Protein AF-A0A9W7EUG4-F1 (afdb_monomer_lite)

Structure (mmCIF, N/CA/C/O backbone):
data_AF-A0A9W7EUG4-F1
#
_entry.id   AF-A0A9W7EUG4-F1
#
loop_
_atom_site.group_PDB
_atom_site.id
_atom_site.type_symbol
_atom_site.label_atom_id
_atom_site.label_alt_id
_atom_site.label_comp_id
_atom_site.label_asym_id
_atom_site.label_entity_id
_atom_site.label_seq_id
_atom_site.pdbx_PDB_ins_code
_atom_site.Cartn_x
_atom_site.Cartn_y
_atom_site.Cartn_z
_atom_site.occupancy
_atom_site.B_iso_or_equiv
_atom_site.auth_seq_id
_atom_site.auth_comp_id
_atom_site.auth_asym_id
_atom_site.auth_atom_id
_atom_site.pdbx_PDB_model_num
ATOM 1 N N . MET A 1 1 ? -5.990 20.087 3.503 1.00 75.19 1 MET A N 1
ATOM 2 C CA . MET A 1 1 ? -5.465 19.128 4.498 1.00 75.19 1 MET A CA 1
ATOM 3 C C . MET A 1 1 ? -4.164 18.555 3.960 1.00 75.19 1 MET A C 1
ATOM 5 O O . MET A 1 1 ? -4.155 18.210 2.787 1.00 75.19 1 MET A O 1
ATOM 9 N N . THR A 1 2 ? -3.080 18.525 4.738 1.00 85.88 2 THR A N 1
ATOM 10 C CA . THR A 1 2 ? -1.777 18.000 4.274 1.00 85.88 2 THR A CA 1
ATOM 11 C C . THR A 1 2 ? -1.716 16.480 4.439 1.00 85.88 2 THR A C 1
ATOM 13 O O . THR A 1 2 ? -2.399 15.927 5.304 1.00 85.88 2 THR A O 1
ATOM 16 N N . ASP A 1 3 ? -0.885 15.782 3.668 1.00 82.06 3 ASP A N 1
ATOM 17 C CA . ASP A 1 3 ? -0.794 14.317 3.767 1.00 82.06 3 ASP A CA 1
ATOM 18 C C . ASP A 1 3 ? -0.267 13.836 5.124 1.00 82.06 3 ASP A C 1
ATOM 20 O O . ASP A 1 3 ? -0.751 12.837 5.648 1.00 82.06 3 ASP A O 1
ATOM 24 N N . SER A 1 4 ? 0.605 14.615 5.771 1.00 83.69 4 SER A N 1
ATOM 25 C CA . SER A 1 4 ? 1.039 14.369 7.154 1.00 83.69 4 SER A CA 1
ATOM 26 C C . SER A 1 4 ? -0.129 14.422 8.156 1.00 83.69 4 SER A C 1
ATOM 28 O O . SER A 1 4 ? -0.240 13.570 9.045 1.00 83.69 4 SER A O 1
ATOM 30 N N . THR A 1 5 ? -1.069 15.362 7.974 1.00 88.75 5 THR A N 1
ATOM 31 C CA . THR A 1 5 ? -2.290 15.400 8.798 1.00 88.75 5 THR A CA 1
ATOM 32 C C . THR A 1 5 ? -3.221 14.224 8.500 1.00 88.75 5 THR A C 1
ATOM 34 O O . THR A 1 5 ? -3.799 13.671 9.432 1.00 88.75 5 THR A O 1
ATOM 37 N N . LYS A 1 6 ? -3.318 13.772 7.240 1.00 89.50 6 LYS A N 1
ATOM 38 C CA . LYS A 1 6 ? -4.079 12.561 6.881 1.00 89.50 6 LYS A CA 1
ATOM 39 C C . LYS A 1 6 ? -3.468 11.302 7.506 1.00 89.50 6 LYS A C 1
ATOM 41 O O . LYS A 1 6 ? -4.200 10.517 8.096 1.00 89.50 6 LYS A O 1
ATOM 46 N N . ALA A 1 7 ? -2.146 11.137 7.439 1.00 89.00 7 ALA A N 1
ATOM 47 C CA . ALA A 1 7 ? -1.427 10.019 8.057 1.00 89.00 7 ALA A CA 1
ATOM 48 C C . ALA A 1 7 ? -1.668 9.961 9.573 1.00 89.00 7 ALA A C 1
ATOM 50 O O . ALA A 1 7 ? -1.980 8.907 10.122 1.00 89.00 7 ALA A O 1
ATOM 51 N N . SER A 1 8 ? -1.630 11.113 10.245 1.00 90.31 8 SER A N 1
ATOM 52 C CA . SER A 1 8 ? -1.974 11.195 11.669 1.00 90.31 8 SER A CA 1
ATOM 53 C C . SER A 1 8 ? -3.402 10.710 11.949 1.00 90.31 8 SER A C 1
ATOM 55 O O . SER A 1 8 ? -3.609 9.936 12.881 1.00 90.31 8 SER A O 1
ATOM 57 N N . LEU A 1 9 ? -4.383 11.104 11.126 1.00 92.50 9 LEU A N 1
ATOM 58 C CA . LEU A 1 9 ? -5.767 10.645 11.277 1.00 92.50 9 LEU A CA 1
ATOM 59 C C . LEU A 1 9 ? -5.920 9.141 11.038 1.00 92.50 9 LEU A C 1
ATOM 61 O O . LEU A 1 9 ? -6.574 8.475 11.838 1.00 92.50 9 LEU A O 1
ATOM 65 N N . PHE A 1 10 ? -5.297 8.589 9.994 1.00 92.12 10 PHE A N 1
ATOM 66 C CA . PHE A 1 10 ? -5.323 7.145 9.746 1.00 92.12 10 PHE A CA 1
ATOM 67 C C . PHE A 1 10 ? -4.749 6.357 10.924 1.00 92.12 10 PHE A C 1
ATOM 69 O O . PHE A 1 10 ? -5.336 5.356 11.331 1.00 92.12 10 PHE A O 1
ATOM 76 N N . ASN A 1 11 ? -3.662 6.843 11.528 1.00 91.81 11 ASN A N 1
ATOM 77 C CA . ASN A 1 11 ? -3.070 6.220 12.708 1.00 91.81 11 ASN A CA 1
ATOM 78 C C . ASN A 1 11 ? -4.019 6.280 13.919 1.00 91.81 11 ASN A C 1
ATOM 80 O O . ASN A 1 11 ? -4.224 5.280 14.607 1.00 91.81 11 ASN A O 1
ATOM 84 N N . VAL A 1 12 ? -4.665 7.426 14.162 1.00 92.44 12 VAL A N 1
ATOM 85 C CA . VAL A 1 12 ? -5.684 7.549 15.222 1.00 92.44 12 VAL A CA 1
ATOM 86 C C . VAL A 1 12 ? -6.804 6.531 15.012 1.00 92.44 12 VAL A C 1
ATOM 88 O O . VAL A 1 12 ? -7.158 5.814 15.945 1.00 92.44 12 VAL A O 1
ATOM 91 N N . MET A 1 13 ? -7.322 6.405 13.789 1.00 90.56 13 MET A N 1
ATOM 92 C CA . MET A 1 13 ? -8.363 5.424 13.480 1.00 90.56 13 MET A CA 1
ATOM 93 C C . MET A 1 13 ? -7.872 3.987 13.686 1.00 90.56 13 MET A C 1
ATOM 95 O O . MET A 1 13 ? -8.548 3.208 14.354 1.00 90.56 13 MET A O 1
ATOM 99 N N . ALA A 1 14 ? -6.683 3.643 13.188 1.00 91.00 14 ALA A N 1
ATOM 100 C CA . ALA A 1 14 ? -6.109 2.305 13.320 1.00 91.00 14 ALA A CA 1
ATOM 101 C C . ALA A 1 14 ? -5.926 1.869 14.786 1.00 91.00 14 ALA A C 1
ATOM 103 O O . ALA A 1 14 ? -6.136 0.699 15.099 1.00 91.00 14 ALA A O 1
ATOM 104 N N . ASN A 1 15 ? -5.605 2.797 15.695 1.00 91.56 15 ASN A N 1
ATOM 105 C CA . ASN A 1 15 ? -5.492 2.513 17.133 1.00 91.56 15 ASN A CA 1
ATOM 106 C C . ASN A 1 15 ? -6.848 2.277 17.822 1.00 91.56 15 ASN A C 1
ATOM 108 O O . ASN A 1 15 ? -6.911 1.598 18.847 1.00 91.56 15 ASN A O 1
ATOM 112 N N . LEU A 1 16 ? -7.937 2.830 17.279 1.00 90.50 16 LEU A N 1
ATOM 113 C CA . LEU A 1 16 ? -9.296 2.658 17.810 1.00 90.50 16 LEU A CA 1
ATOM 114 C C . LEU A 1 16 ? -9.979 1.376 17.293 1.00 90.50 16 LEU A C 1
ATOM 116 O O . LEU A 1 16 ? -10.970 0.922 17.882 1.00 90.50 16 LEU A O 1
ATOM 120 N N . LEU A 1 17 ? -9.456 0.799 16.207 1.00 91.00 17 LEU A N 1
ATOM 121 C CA . LEU A 1 17 ? -9.940 -0.429 15.581 1.00 91.00 17 LEU A CA 1
ATOM 122 C C . LEU A 1 17 ? -9.205 -1.680 16.100 1.00 91.00 17 LEU A C 1
ATOM 124 O O . LEU A 1 17 ? -8.014 -1.673 16.405 1.00 91.00 17 LEU A O 1
ATOM 128 N N . GLN A 1 18 ? -9.934 -2.791 16.160 1.00 86.00 18 GLN A N 1
ATOM 129 C CA . GLN A 1 18 ? -9.408 -4.140 16.368 1.00 86.00 18 GLN A CA 1
ATOM 130 C C . GLN A 1 18 ? -8.838 -4.726 15.067 1.00 86.00 18 GLN A C 1
ATOM 132 O O . GLN A 1 18 ? -9.140 -4.268 13.963 1.00 86.00 18 GLN A O 1
ATOM 137 N N . ASP A 1 19 ? -8.026 -5.773 15.190 1.00 81.88 19 ASP A N 1
ATOM 138 C CA . ASP A 1 19 ? -7.402 -6.420 14.036 1.00 81.88 19 ASP A CA 1
ATOM 139 C C . ASP A 1 19 ? -8.470 -7.000 13.101 1.00 81.88 19 ASP A C 1
ATOM 141 O O . ASP A 1 19 ? -9.457 -7.594 13.544 1.00 81.88 19 ASP A O 1
ATOM 145 N N . THR A 1 20 ? -8.288 -6.811 11.791 1.00 78.94 20 THR A N 1
ATOM 146 C CA . THR A 1 20 ? -9.206 -7.248 10.718 1.00 78.94 20 THR A CA 1
ATOM 147 C C . THR A 1 20 ? -10.628 -6.651 10.732 1.00 78.94 20 THR A C 1
ATOM 149 O O . THR A 1 20 ? -11.472 -7.070 9.934 1.00 78.94 20 THR A O 1
ATOM 152 N N . GLU A 1 21 ? -10.942 -5.670 11.590 1.00 89.00 21 GLU A N 1
ATOM 153 C CA . GLU A 1 21 ? -12.240 -4.981 11.542 1.00 89.00 21 GLU A CA 1
ATOM 154 C C . GLU A 1 21 ? -12.232 -3.799 10.559 1.00 89.00 21 GLU A C 1
ATOM 156 O O . GLU A 1 21 ? -11.212 -3.139 10.371 1.00 89.00 21 GLU A O 1
ATOM 161 N N . THR A 1 22 ? -13.373 -3.554 9.904 1.00 92.38 22 THR A N 1
ATOM 162 C CA . THR A 1 22 ? -13.593 -2.343 9.100 1.00 92.38 22 THR A CA 1
ATOM 163 C C . THR A 1 22 ? -14.061 -1.198 9.989 1.00 92.38 22 THR A C 1
ATOM 165 O O . THR A 1 22 ? -14.637 -1.436 11.058 1.00 92.38 22 THR A O 1
ATOM 168 N N . VAL A 1 23 ? -13.903 0.045 9.532 1.00 90.50 23 VAL A N 1
ATOM 169 C CA . VAL A 1 23 ? -14.371 1.237 10.267 1.00 90.50 23 VAL A CA 1
ATOM 170 C C . VAL A 1 23 ? -15.863 1.140 10.604 1.00 90.50 23 VAL A C 1
ATOM 172 O O . VAL A 1 23 ? -16.256 1.400 11.743 1.00 90.50 23 VAL A O 1
ATOM 175 N N . LEU A 1 24 ? -16.701 0.654 9.682 1.00 90.62 24 LEU A N 1
ATOM 176 C CA . LEU A 1 24 ? -18.127 0.405 9.951 1.00 90.62 24 LEU A CA 1
ATOM 177 C C . LEU A 1 24 ? -18.361 -0.625 11.061 1.00 90.62 24 LEU A C 1
ATOM 179 O O . LEU A 1 24 ? -19.249 -0.459 11.906 1.00 90.62 24 LEU A O 1
ATOM 183 N N . LYS A 1 25 ? -17.583 -1.709 11.067 1.00 89.69 25 LYS A N 1
ATOM 184 C CA . LYS A 1 25 ? -17.695 -2.768 12.075 1.00 89.69 25 LYS A CA 1
ATOM 185 C C . LYS A 1 25 ? -17.241 -2.262 13.448 1.00 89.69 25 LYS A C 1
ATOM 187 O O . LYS A 1 25 ? -17.945 -2.521 14.430 1.00 89.69 25 LYS A O 1
ATOM 192 N N . GLY A 1 26 ? -16.174 -1.462 13.491 1.00 88.81 26 GLY A N 1
ATOM 193 C CA . GLY A 1 26 ? -15.682 -0.780 14.690 1.00 88.81 26 GLY A CA 1
ATOM 194 C C . GLY A 1 26 ? -16.700 0.213 15.256 1.00 88.81 26 GLY A C 1
ATOM 195 O O . GLY A 1 26 ? -17.075 0.116 16.427 1.00 88.81 26 GLY A O 1
ATOM 196 N N . LEU A 1 27 ? -17.265 1.088 14.416 1.00 89.38 27 LEU A N 1
ATOM 197 C CA . LEU A 1 27 ? -18.345 2.006 14.805 1.00 89.38 27 LEU A CA 1
ATOM 198 C C . LEU A 1 27 ? -19.558 1.253 15.355 1.00 89.38 27 LEU A C 1
ATOM 200 O O . LEU A 1 27 ? -20.125 1.637 16.380 1.00 89.38 27 LEU A O 1
ATOM 204 N N . ARG A 1 28 ? -19.947 0.141 14.722 1.00 88.38 28 ARG A N 1
ATOM 205 C CA . ARG A 1 28 ? -21.053 -0.695 15.201 1.00 88.38 28 ARG A CA 1
ATOM 206 C C . ARG A 1 28 ? -20.735 -1.330 16.556 1.00 88.38 28 ARG A C 1
ATOM 208 O O . ARG A 1 28 ? -21.627 -1.393 17.398 1.00 88.38 28 ARG A O 1
ATOM 215 N N . ARG A 1 29 ? -19.509 -1.805 16.791 1.00 87.06 29 ARG A N 1
ATOM 216 C CA . ARG A 1 29 ? -19.070 -2.368 18.082 1.00 87.06 29 ARG A CA 1
ATOM 217 C C . ARG A 1 29 ? -19.103 -1.308 19.184 1.00 87.06 29 ARG A C 1
ATOM 219 O O . ARG A 1 29 ? -19.751 -1.520 20.208 1.00 87.06 29 ARG A O 1
ATOM 226 N N . LEU A 1 30 ? -18.488 -0.155 18.941 1.00 85.06 30 LEU A N 1
ATOM 227 C CA . LEU A 1 30 ? -18.449 0.973 19.877 1.00 85.06 30 LEU A CA 1
ATOM 228 C C . LEU A 1 30 ? -19.849 1.549 20.142 1.00 85.06 30 LEU A C 1
ATOM 230 O O . LEU A 1 30 ? -20.189 1.878 21.277 1.00 85.06 30 LEU A O 1
ATOM 234 N N . GLY A 1 31 ? -20.711 1.586 19.125 1.00 81.88 31 GLY A N 1
ATOM 235 C CA . GLY A 1 31 ? -22.106 2.002 19.258 1.00 81.88 31 GLY A CA 1
ATOM 236 C C . GLY A 1 31 ? -22.951 1.059 20.124 1.00 81.88 31 GLY A C 1
ATOM 237 O O . GLY A 1 31 ? -23.811 1.528 20.870 1.00 81.88 31 GLY A O 1
ATOM 238 N N . LYS A 1 32 ? -22.695 -0.258 20.078 1.00 79.69 32 LYS A N 1
ATOM 239 C CA . LYS A 1 32 ? -23.350 -1.238 20.968 1.00 79.69 32 LYS A CA 1
ATOM 240 C C . LYS A 1 32 ? -22.946 -1.039 22.426 1.00 79.69 32 LYS A C 1
ATOM 242 O O . LYS A 1 32 ? -23.806 -1.097 23.297 1.00 79.69 32 LYS A O 1
ATOM 247 N N . LEU A 1 33 ? -21.663 -0.772 22.668 1.00 70.88 33 LEU A N 1
ATOM 248 C CA . LEU A 1 33 ? -21.125 -0.483 24.001 1.00 70.88 33 LEU A CA 1
ATOM 249 C C . LEU A 1 33 ? -21.685 0.837 24.555 1.00 70.88 33 LEU A C 1
ATOM 251 O O . LEU A 1 33 ? -22.053 0.918 25.720 1.00 70.88 33 LEU A O 1
ATOM 255 N N . LYS A 1 34 ? -21.856 1.850 23.697 1.00 67.12 34 LYS A N 1
ATOM 256 C CA . LYS A 1 34 ? -22.431 3.153 24.067 1.00 67.12 34 LYS A CA 1
ATOM 257 C C . LYS A 1 34 ? -23.914 3.089 24.453 1.00 67.12 34 LYS A C 1
ATOM 259 O O . LYS A 1 34 ? -24.383 3.963 25.178 1.00 67.12 34 LYS A O 1
ATOM 264 N N . ASN A 1 35 ? -24.689 2.130 23.936 1.00 65.25 35 ASN A N 1
ATOM 265 C CA . ASN A 1 35 ? -26.116 2.030 24.255 1.00 65.25 35 ASN A CA 1
ATOM 266 C C . ASN A 1 35 ? -26.651 0.583 24.159 1.00 65.25 35 ASN A C 1
ATOM 268 O O . ASN A 1 35 ? -27.363 0.243 23.203 1.00 65.25 35 ASN A O 1
ATOM 272 N N . PRO A 1 36 ? -26.337 -0.277 25.145 1.00 61.53 36 PRO A N 1
ATOM 273 C CA . PRO A 1 36 ? -26.704 -1.693 25.109 1.00 61.53 36 PRO A CA 1
ATOM 274 C C . PRO A 1 36 ? -28.226 -1.928 25.152 1.00 61.53 36 PRO A C 1
ATOM 276 O O . PRO A 1 36 ? -28.714 -2.939 24.642 1.00 61.53 36 PRO A O 1
ATOM 279 N N . GLU A 1 37 ? -29.017 -0.989 25.687 1.00 58.09 37 GLU A N 1
ATOM 280 C CA . GLU A 1 37 ? -30.475 -1.139 25.804 1.00 58.09 37 GLU A CA 1
ATOM 281 C C . GLU A 1 37 ? -31.234 -1.036 24.469 1.00 58.09 37 GLU A C 1
ATOM 283 O O . GLU A 1 37 ? -32.286 -1.664 24.304 1.00 58.09 37 GLU A O 1
ATOM 288 N N . LYS A 1 38 ? -30.734 -0.277 23.482 1.00 57.53 38 LYS A N 1
ATOM 289 C CA . LYS A 1 38 ? -31.466 -0.053 22.216 1.00 57.53 38 LYS A CA 1
ATOM 290 C C . LYS A 1 38 ? -31.530 -1.287 21.310 1.00 57.53 38 LYS A C 1
ATOM 292 O O . LYS A 1 38 ? -32.325 -1.307 20.372 1.00 57.53 38 LYS A O 1
ATOM 297 N N . GLN A 1 39 ? -30.762 -2.339 21.597 1.00 55.56 39 GLN A N 1
ATOM 298 C CA . GLN A 1 39 ? -30.726 -3.547 20.767 1.00 55.56 39 GLN A CA 1
ATOM 299 C C . GLN A 1 39 ? -31.890 -4.518 21.009 1.00 55.56 39 GLN A C 1
ATOM 301 O O . GLN A 1 39 ? -32.208 -5.305 20.120 1.00 55.56 39 GLN A O 1
ATOM 306 N N . LYS A 1 40 ? -32.598 -4.435 22.146 1.00 53.91 40 LYS A N 1
ATOM 307 C CA . LYS A 1 40 ? -33.751 -5.317 22.429 1.00 53.91 40 LYS A CA 1
ATOM 308 C C . LYS A 1 40 ? -35.029 -4.958 21.652 1.00 53.91 40 LYS A C 1
ATOM 310 O O . LYS A 1 40 ? -36.044 -5.623 21.825 1.00 53.91 40 LYS A O 1
ATOM 315 N N . LYS A 1 41 ? -35.019 -3.912 20.814 1.00 53.50 41 LYS A N 1
ATOM 316 C CA . LYS A 1 41 ? -36.225 -3.401 20.129 1.00 53.50 41 LYS A CA 1
ATOM 317 C C . LYS A 1 41 ? -36.291 -3.682 18.621 1.00 53.50 41 LYS A C 1
ATOM 319 O O . LYS A 1 41 ? -37.274 -3.298 18.003 1.00 53.50 41 LYS A O 1
ATOM 324 N N . ALA A 1 42 ? -35.295 -4.348 18.028 1.00 50.41 42 ALA A N 1
ATOM 325 C CA . ALA A 1 42 ? -35.236 -4.561 16.573 1.00 50.41 42 ALA A CA 1
ATOM 326 C C . ALA A 1 42 ? -35.703 -5.953 16.090 1.00 50.41 42 ALA A C 1
ATOM 328 O O . ALA A 1 42 ? -35.732 -6.186 14.888 1.00 50.41 42 ALA A O 1
ATOM 329 N N . SER A 1 43 ? -36.091 -6.871 16.986 1.00 49.47 43 SER A N 1
ATOM 330 C CA . SER A 1 43 ? -36.579 -8.217 16.619 1.00 49.47 43 SER A CA 1
ATOM 331 C C . SER A 1 43 ? -38.101 -8.396 16.714 1.00 49.47 43 SER A C 1
ATOM 333 O O . SER A 1 43 ? -38.591 -9.514 16.591 1.00 49.47 43 SER A O 1
ATOM 335 N N . GLY A 1 44 ? -38.869 -7.323 16.928 1.00 42.88 44 GLY A N 1
ATOM 336 C CA . GLY A 1 44 ? -40.313 -7.408 17.144 1.00 42.88 44 GLY A CA 1
ATOM 337 C C . GLY A 1 44 ? -41.115 -6.472 16.253 1.00 42.88 44 GLY A C 1
ATOM 338 O O . GLY A 1 44 ? -41.312 -5.323 16.620 1.00 42.88 44 GLY A O 1
ATOM 339 N N . GLY A 1 45 ? -41.625 -7.012 15.143 1.00 41.00 45 GLY A N 1
ATOM 340 C CA . GLY A 1 45 ? -42.953 -6.692 14.613 1.00 41.00 45 GLY A CA 1
ATOM 341 C C . GLY A 1 45 ? -43.175 -5.313 13.985 1.00 41.00 45 GLY A C 1
ATOM 342 O O . GLY A 1 45 ? -43.146 -4.274 14.636 1.00 41.00 45 GLY A O 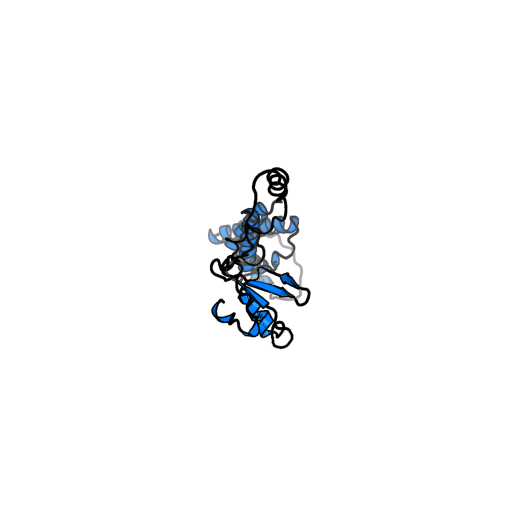1
ATOM 343 N N . TYR A 1 46 ? -43.571 -5.343 12.715 1.00 40.12 46 TYR A N 1
ATOM 344 C CA . TYR A 1 46 ? -44.413 -4.323 12.096 1.00 40.12 46 TYR A CA 1
ATOM 345 C C . TYR A 1 46 ? -45.589 -3.984 13.036 1.00 40.12 46 TYR A C 1
ATOM 347 O O . TYR A 1 46 ? -46.484 -4.807 13.225 1.00 40.12 46 TYR A O 1
ATOM 355 N N . GLY A 1 47 ? -45.608 -2.792 13.640 1.00 47.69 47 GLY A N 1
ATOM 356 C CA . GLY A 1 47 ? -46.822 -2.291 14.284 1.00 47.69 47 GLY A CA 1
ATOM 357 C C . GLY A 1 47 ? -46.653 -1.354 15.480 1.00 47.69 47 GLY A C 1
ATOM 358 O O . GLY A 1 47 ? -46.143 -1.725 16.528 1.00 47.69 47 GLY A O 1
ATOM 359 N N . LYS A 1 48 ? -47.299 -0.194 15.327 1.00 40.09 48 LYS A N 1
ATOM 360 C CA . LYS A 1 48 ? -47.783 0.763 16.339 1.00 40.09 48 LYS A CA 1
ATOM 361 C C . LYS A 1 48 ? -46.805 1.793 16.919 1.00 40.09 48 LYS A C 1
ATOM 363 O O . LYS A 1 48 ? -46.049 1.561 17.854 1.00 40.09 48 LYS A O 1
ATOM 368 N N . LYS A 1 49 ? -47.031 3.019 16.427 1.00 55.34 49 LYS A N 1
ATOM 369 C CA . LYS A 1 49 ? -46.892 4.299 17.131 1.00 55.34 49 LYS A CA 1
ATOM 370 C C . LYS A 1 49 ? -47.408 4.214 18.576 1.00 55.34 49 LYS A C 1
ATOM 372 O O . LYS A 1 49 ? -48.528 3.746 18.794 1.00 55.34 49 LYS A O 1
ATOM 377 N N . LYS A 1 50 ? -46.654 4.778 19.521 1.00 37.72 50 LYS A N 1
ATOM 378 C CA . LYS A 1 50 ? -47.211 5.541 20.645 1.00 37.72 50 LYS A CA 1
ATOM 379 C C . LYS A 1 50 ? -46.140 6.416 21.285 1.00 37.72 50 LYS A C 1
ATOM 381 O O . LYS A 1 50 ? -45.051 5.937 21.596 1.00 37.72 50 LYS A O 1
ATOM 386 N N . ASP A 1 51 ? -46.506 7.676 21.461 1.00 49.28 51 ASP A N 1
ATOM 387 C CA . ASP A 1 51 ? -45.815 8.700 22.230 1.00 49.28 51 ASP A CA 1
ATOM 388 C C . ASP A 1 51 ? -45.412 8.200 23.617 1.00 49.28 51 ASP A C 1
ATOM 390 O O . ASP A 1 51 ? -46.195 7.527 24.298 1.00 49.28 51 ASP A O 1
ATOM 394 N N . LYS A 1 52 ? -44.203 8.566 24.045 1.00 39.75 52 LYS A N 1
ATOM 395 C CA . LYS A 1 52 ? -43.897 8.800 25.455 1.00 39.75 52 LYS A CA 1
ATOM 396 C C . LYS A 1 52 ? -42.546 9.481 25.590 1.00 39.75 52 LYS A C 1
ATOM 398 O O . LYS A 1 52 ? -41.528 8.923 25.177 1.00 39.75 52 LYS A O 1
ATOM 403 N N . ASP A 1 53 ? -42.584 10.662 26.200 1.00 41.88 53 ASP A N 1
ATOM 404 C CA . ASP A 1 53 ? -41.461 11.321 26.851 1.00 41.88 53 ASP A CA 1
ATOM 405 C C . ASP A 1 53 ? -40.522 10.290 27.478 1.00 41.88 53 ASP A C 1
ATOM 407 O O . ASP A 1 53 ? -40.886 9.562 28.405 1.00 41.88 53 ASP A O 1
ATOM 411 N N . LYS A 1 54 ? -39.306 10.204 26.940 1.00 43.03 54 LYS A N 1
ATOM 412 C CA . LYS A 1 54 ? -38.192 9.556 27.622 1.00 43.03 54 LYS A CA 1
ATOM 413 C C . LYS A 1 54 ? -37.279 10.670 28.093 1.00 43.03 54 LYS A C 1
ATOM 415 O O . LYS A 1 54 ? -36.412 11.140 27.356 1.00 43.03 54 LYS A O 1
ATOM 420 N N . GLU A 1 55 ? -37.535 11.091 29.329 1.00 39.94 55 GLU A N 1
ATOM 421 C CA . GLU A 1 55 ? -36.567 11.753 30.193 1.00 39.94 55 GLU A CA 1
ATOM 422 C C . GLU A 1 55 ? -35.166 11.217 29.895 1.00 39.94 55 GLU A C 1
ATOM 424 O O . GLU A 1 55 ? -34.912 10.007 29.943 1.00 39.94 55 GLU A O 1
ATOM 429 N N . LYS A 1 56 ? -34.267 12.143 29.548 1.00 41.78 56 LYS A N 1
ATOM 430 C CA . LYS A 1 56 ? -32.826 11.922 29.464 1.00 41.78 56 LYS A CA 1
ATOM 431 C C . LYS A 1 56 ? -32.337 11.505 30.849 1.00 41.78 56 LYS A C 1
ATOM 433 O O . LYS A 1 56 ? -31.833 12.328 31.610 1.00 41.78 56 LYS A O 1
ATOM 438 N N . LYS A 1 57 ? -32.471 10.225 31.182 1.00 40.41 57 LYS A N 1
ATOM 439 C CA . LYS A 1 57 ? -31.716 9.635 32.276 1.00 40.41 57 LYS A CA 1
ATOM 440 C C . LYS A 1 57 ? -30.256 9.697 31.829 1.00 40.41 57 LYS A C 1
ATOM 442 O O . LYS A 1 57 ? -29.857 9.002 30.898 1.00 40.41 57 LYS A O 1
ATOM 447 N N . LYS A 1 58 ? -29.494 10.630 32.410 1.00 44.12 58 LYS A N 1
ATOM 448 C CA . LYS A 1 58 ? -28.029 10.576 32.441 1.00 44.12 58 LYS A CA 1
ATOM 449 C C . LYS A 1 58 ? -27.692 9.266 33.151 1.00 44.12 58 LYS A C 1
ATOM 451 O O . LYS A 1 58 ? -27.631 9.226 34.373 1.00 44.12 58 LYS A O 1
ATOM 456 N N . GLU A 1 59 ? -27.632 8.179 32.395 1.00 49.16 59 GLU A N 1
ATOM 457 C CA . GLU A 1 59 ? -27.169 6.894 32.896 1.00 49.16 59 GLU A CA 1
ATOM 458 C C . GLU A 1 59 ? -25.686 7.054 33.208 1.00 49.16 59 GLU A C 1
ATOM 460 O O . GLU A 1 59 ? -24.909 7.470 32.346 1.00 49.16 59 GLU A O 1
ATOM 465 N N . GLU A 1 60 ? -25.334 6.823 34.473 1.00 49.59 60 GLU A N 1
ATOM 466 C CA . GLU A 1 60 ? -23.957 6.801 34.946 1.00 49.59 60 GLU A CA 1
ATOM 467 C C . GLU A 1 60 ? -23.163 5.860 34.049 1.00 49.59 60 GLU A C 1
ATOM 469 O O . GLU A 1 60 ? -23.372 4.645 34.019 1.00 49.59 60 GLU A O 1
ATOM 474 N N . LEU A 1 61 ? -22.294 6.461 33.244 1.00 50.38 61 LEU A N 1
ATOM 475 C CA . LEU A 1 61 ? -21.414 5.724 32.373 1.00 50.38 61 LEU A CA 1
ATOM 476 C C . LEU A 1 61 ? -20.446 4.953 33.267 1.00 50.38 61 LEU A C 1
ATOM 478 O O . LEU A 1 61 ? -19.667 5.550 34.010 1.00 50.38 61 LEU A O 1
ATOM 482 N N . THR A 1 62 ? -20.444 3.628 33.158 1.00 56.59 62 THR A N 1
ATOM 483 C CA . THR A 1 62 ? -19.263 2.863 33.554 1.00 56.59 62 THR A CA 1
ATOM 484 C C . THR A 1 62 ? -18.038 3.482 32.858 1.00 56.59 62 THR A C 1
ATOM 486 O O . THR A 1 62 ? -18.167 4.024 31.750 1.00 56.59 62 THR A O 1
ATOM 489 N N . PRO A 1 63 ? -16.840 3.452 33.467 1.00 60.03 63 PRO A N 1
ATOM 490 C CA . PRO A 1 63 ? -15.641 4.022 32.842 1.00 60.03 63 PRO A CA 1
ATOM 491 C C . PRO A 1 63 ? -15.408 3.454 31.431 1.00 60.03 63 PRO A C 1
ATOM 493 O O . PRO A 1 63 ? -15.003 4.177 30.524 1.00 60.03 63 PRO A O 1
ATOM 496 N N . GLU A 1 64 ? -15.788 2.193 31.219 1.00 63.22 64 GLU A N 1
ATOM 497 C CA . GLU A 1 64 ? -15.755 1.499 29.932 1.00 63.22 64 GLU A CA 1
ATOM 498 C C . GLU A 1 64 ? -16.735 2.084 28.895 1.00 63.22 64 GLU A C 1
ATOM 500 O O . GLU A 1 64 ? -16.363 2.284 27.738 1.00 63.22 64 GLU A O 1
ATOM 505 N N . ASN A 1 65 ? -17.954 2.460 29.300 1.00 67.88 65 ASN A N 1
ATOM 506 C CA . ASN A 1 65 ? -18.931 3.094 28.407 1.00 67.88 65 ASN A CA 1
ATOM 507 C C . ASN A 1 65 ? -18.539 4.535 28.051 1.00 67.88 65 ASN A C 1
ATOM 509 O O . ASN A 1 65 ? -18.780 4.972 26.923 1.00 67.88 65 ASN A O 1
ATOM 513 N N . THR A 1 66 ? -17.902 5.269 28.971 1.00 74.19 66 THR A N 1
ATOM 514 C CA . THR A 1 66 ? -17.339 6.602 28.676 1.00 74.19 66 THR A CA 1
ATOM 515 C C . THR A 1 66 ? -16.188 6.504 27.684 1.00 74.19 66 THR A C 1
ATOM 517 O O . THR A 1 66 ? -16.150 7.263 26.714 1.00 74.19 66 THR A O 1
ATOM 520 N N . ALA A 1 67 ? -15.286 5.537 27.877 1.00 79.75 67 ALA A N 1
ATOM 521 C CA . ALA A 1 67 ? -14.178 5.288 26.964 1.00 79.75 67 ALA A CA 1
ATOM 522 C C . ALA A 1 67 ? -14.677 4.875 25.570 1.00 79.75 67 ALA A C 1
ATOM 524 O O . ALA A 1 67 ? -14.241 5.445 24.572 1.00 79.75 67 ALA A O 1
ATOM 525 N N . ALA A 1 68 ? -15.656 3.967 25.489 1.00 78.75 68 ALA A N 1
ATOM 526 C CA . ALA A 1 68 ? -16.254 3.550 24.222 1.00 78.75 68 ALA A CA 1
ATOM 527 C C . ALA A 1 68 ? -16.995 4.696 23.512 1.00 78.75 68 ALA A C 1
ATOM 529 O O . ALA A 1 68 ? -16.919 4.820 22.290 1.00 78.75 68 ALA A O 1
ATOM 530 N N . ALA A 1 69 ? -17.690 5.561 24.259 1.00 82.50 69 ALA A N 1
ATOM 531 C CA . ALA A 1 69 ? -18.344 6.740 23.700 1.00 82.50 69 ALA A CA 1
ATOM 532 C C . ALA A 1 69 ? -17.336 7.771 23.171 1.00 82.50 69 ALA A C 1
ATOM 534 O O . ALA A 1 69 ? -17.579 8.360 22.117 1.00 82.50 69 ALA A O 1
ATOM 535 N N . SER A 1 70 ? -16.216 7.960 23.874 1.00 86.25 70 SER A N 1
ATOM 536 C CA . SER A 1 70 ? -15.111 8.814 23.432 1.00 86.25 70 SER A CA 1
ATOM 537 C C . SER A 1 70 ? -14.455 8.260 22.165 1.00 86.25 70 SER A C 1
ATOM 539 O O . SER A 1 70 ? -14.373 8.967 21.165 1.00 86.25 70 SER A O 1
ATOM 541 N N . ALA A 1 71 ? -14.103 6.970 22.159 1.00 87.94 71 ALA A N 1
ATOM 542 C CA . ALA A 1 71 ? -13.540 6.277 20.999 1.00 87.94 71 ALA A CA 1
ATOM 543 C C . ALA A 1 71 ? -14.470 6.345 19.778 1.00 87.94 71 ALA A C 1
ATOM 545 O O . ALA A 1 71 ? -14.018 6.586 18.665 1.00 87.94 71 ALA A O 1
ATOM 546 N N . PHE A 1 72 ? -15.784 6.190 19.982 1.00 90.25 72 PHE A N 1
ATOM 547 C CA . PHE A 1 72 ? -16.774 6.337 18.913 1.00 90.25 72 PHE A CA 1
ATOM 548 C C . PHE A 1 72 ? -16.753 7.742 18.303 1.00 90.25 72 PHE A C 1
ATOM 550 O O . PHE A 1 72 ? -16.770 7.886 17.080 1.00 90.25 72 PHE A O 1
ATOM 557 N N . ASN A 1 73 ? -16.732 8.775 19.148 1.00 91.12 73 ASN A N 1
ATOM 558 C CA . ASN A 1 73 ? -16.717 10.158 18.685 1.00 91.12 73 ASN A CA 1
ATOM 559 C C . ASN A 1 73 ? -15.407 10.469 17.943 1.00 91.12 73 ASN A C 1
ATOM 561 O O . ASN A 1 73 ? -15.471 11.005 16.845 1.00 91.12 73 ASN A O 1
ATOM 565 N N . GLN A 1 74 ? -14.253 10.056 18.482 1.00 92.75 74 GLN A N 1
ATOM 566 C CA . GLN A 1 74 ? -12.944 10.240 17.840 1.00 92.75 74 GLN A CA 1
ATOM 567 C C . GLN A 1 74 ? -12.858 9.534 16.484 1.00 92.75 74 GLN A C 1
ATOM 569 O O . GLN A 1 74 ? -12.373 10.114 15.517 1.00 92.75 74 GLN A O 1
ATOM 574 N N . LEU A 1 75 ? -13.363 8.300 16.393 1.00 92.62 75 LEU A N 1
ATOM 575 C CA . LEU A 1 75 ? -13.382 7.552 15.138 1.00 92.62 75 LEU A CA 1
ATOM 576 C C . LEU A 1 75 ? -14.273 8.231 14.087 1.00 92.62 75 LEU A C 1
ATOM 578 O O . LEU A 1 75 ? -13.918 8.264 12.913 1.00 92.62 75 LEU A O 1
ATOM 582 N N . THR A 1 76 ? -15.412 8.783 14.513 1.00 92.69 76 THR A N 1
ATOM 583 C CA . THR A 1 76 ? -16.337 9.510 13.629 1.00 92.69 76 THR A CA 1
ATOM 584 C C . THR A 1 76 ? -15.728 10.830 13.160 1.00 92.69 76 THR A C 1
ATOM 586 O O . THR A 1 76 ? -15.751 11.119 11.973 1.00 92.69 76 THR A O 1
ATOM 589 N N . GLU A 1 77 ? -15.124 11.597 14.067 1.00 94.25 77 GLU A N 1
ATOM 590 C CA . GLU A 1 77 ? -14.482 12.877 13.754 1.00 94.25 77 GLU A CA 1
ATOM 591 C C . GLU A 1 77 ? -13.287 12.704 12.805 1.00 94.25 77 GLU A C 1
ATOM 593 O O . GLU A 1 77 ? -13.154 13.446 11.832 1.00 94.25 77 GLU A O 1
ATOM 598 N N . ALA A 1 78 ? -12.450 11.686 13.035 1.00 93.56 78 ALA A N 1
ATOM 599 C CA . ALA A 1 78 ? -11.342 11.360 12.142 1.00 93.56 78 ALA A CA 1
ATOM 600 C C . ALA A 1 78 ? -11.834 10.918 10.752 1.00 93.56 78 ALA A C 1
ATOM 602 O O . ALA A 1 78 ? -11.277 11.352 9.743 1.00 93.56 78 ALA A O 1
ATOM 603 N N . ALA A 1 79 ? -12.900 10.110 10.690 1.00 92.69 79 ALA A N 1
ATOM 604 C CA . ALA A 1 79 ? -13.514 9.711 9.426 1.00 92.69 79 ALA A CA 1
ATOM 605 C C . ALA A 1 79 ? -14.104 10.916 8.671 1.00 92.69 79 ALA A C 1
ATOM 607 O O . ALA A 1 79 ? -13.823 11.079 7.488 1.00 92.69 79 ALA A O 1
ATOM 608 N N . ASP A 1 80 ? -14.843 11.802 9.345 1.00 94.56 80 ASP A N 1
ATOM 609 C CA . ASP A 1 80 ? -15.422 13.010 8.738 1.00 94.56 80 ASP A CA 1
ATOM 610 C C . ASP A 1 80 ? -14.340 13.952 8.192 1.00 94.56 80 ASP A C 1
ATOM 612 O O . ASP A 1 80 ? -14.479 14.518 7.103 1.00 94.56 80 ASP A O 1
ATOM 616 N N . ALA A 1 81 ? -13.230 14.113 8.914 1.00 92.81 81 ALA A N 1
ATOM 617 C CA . ALA A 1 81 ? -12.106 14.919 8.452 1.00 92.81 81 ALA A CA 1
ATOM 618 C C . ALA A 1 81 ? -11.447 14.332 7.189 1.00 92.81 81 ALA A C 1
ATOM 620 O O . ALA A 1 81 ? -11.099 15.084 6.275 1.00 92.81 81 ALA A O 1
ATOM 621 N N . LEU A 1 82 ? -11.320 13.004 7.100 1.00 91.31 82 LEU A N 1
ATOM 622 C CA . LEU A 1 82 ? -10.794 12.325 5.913 1.00 91.31 82 LEU A CA 1
ATOM 623 C C . LEU A 1 82 ? -11.777 12.372 4.727 1.00 91.31 82 LEU A C 1
ATOM 625 O O . LEU A 1 82 ? -11.336 12.614 3.601 1.00 91.31 82 LEU A O 1
ATOM 629 N N . LEU A 1 83 ? -13.088 12.243 4.972 1.00 92.25 83 LEU A N 1
ATOM 630 C CA . LEU A 1 83 ? -14.136 12.378 3.947 1.00 92.25 83 LEU A CA 1
ATOM 631 C C . LEU A 1 83 ? -14.109 13.767 3.312 1.00 92.25 83 LEU A C 1
ATOM 633 O O . LEU A 1 83 ? -14.080 13.901 2.090 1.00 92.25 83 LEU A O 1
ATOM 637 N N . ASN A 1 84 ? -14.042 14.811 4.142 1.00 92.31 84 ASN A N 1
ATOM 638 C CA . ASN A 1 84 ? -13.917 16.193 3.675 1.00 92.31 84 ASN A CA 1
ATOM 639 C C . ASN A 1 84 ? -12.612 16.439 2.903 1.00 92.31 84 ASN A C 1
ATOM 641 O O . ASN A 1 84 ? -12.523 17.374 2.108 1.00 92.31 84 ASN A O 1
ATOM 645 N N . ALA A 1 85 ? -11.594 15.605 3.127 1.00 88.88 85 ALA A N 1
ATOM 646 C CA . ALA A 1 85 ? -10.330 15.651 2.409 1.00 88.88 85 ALA A CA 1
ATOM 647 C C . ALA A 1 85 ? -10.314 14.810 1.114 1.00 88.88 85 ALA A C 1
ATOM 649 O O . ALA A 1 85 ? -9.260 14.745 0.468 1.00 88.88 85 ALA A O 1
ATOM 650 N N . GLY A 1 86 ? -11.450 14.203 0.743 1.00 88.94 86 GLY A N 1
ATOM 651 C CA . GLY A 1 86 ? -11.673 13.474 -0.509 1.00 88.94 86 GLY A CA 1
ATOM 652 C C . GLY A 1 86 ? -11.482 11.957 -0.434 1.00 88.94 86 GLY A C 1
ATOM 653 O O . GLY A 1 86 ? -11.651 11.286 -1.447 1.00 88.94 86 GLY A O 1
ATOM 654 N N . GLU A 1 87 ? -11.139 11.403 0.729 1.00 88.12 87 GLU A N 1
ATOM 655 C CA . GLU A 1 87 ? -11.016 9.954 0.903 1.00 88.12 87 GLU A CA 1
ATOM 656 C C . GLU A 1 87 ? -12.418 9.381 1.141 1.00 88.12 87 GLU A C 1
ATOM 658 O O . GLU A 1 87 ? -12.989 9.601 2.198 1.00 88.12 87 GLU A O 1
ATOM 663 N N . THR A 1 88 ? -13.032 8.716 0.162 1.00 89.75 88 THR A N 1
ATOM 664 C CA . THR A 1 88 ? -14.445 8.281 0.283 1.00 89.75 88 THR A CA 1
ATOM 665 C C . THR A 1 88 ? -14.611 6.841 0.769 1.00 89.75 88 THR A C 1
ATOM 667 O O . THR A 1 88 ? -15.631 6.513 1.376 1.00 89.75 88 THR A O 1
ATOM 670 N N . ASP A 1 89 ? -13.570 6.018 0.627 1.00 91.06 89 ASP A N 1
ATOM 671 C CA . ASP A 1 89 ? -13.604 4.579 0.922 1.00 91.06 89 ASP A CA 1
ATOM 672 C C . ASP A 1 89 ? -13.320 4.238 2.399 1.00 91.06 89 ASP A C 1
ATOM 674 O O . ASP A 1 89 ? -13.283 3.071 2.793 1.00 91.06 89 ASP A O 1
ATOM 678 N N . ILE A 1 90 ? -13.169 5.250 3.261 1.00 92.94 90 ILE A N 1
ATOM 679 C CA . ILE A 1 90 ? -12.734 5.119 4.667 1.00 92.94 90 ILE A CA 1
ATOM 680 C C . ILE A 1 90 ? -13.556 4.094 5.451 1.00 92.94 90 ILE A C 1
ATOM 682 O O . ILE A 1 90 ? -13.028 3.362 6.286 1.00 92.94 90 ILE A O 1
ATOM 686 N N . TYR A 1 91 ? -14.862 4.040 5.208 1.00 92.44 91 TYR A N 1
ATOM 687 C CA . TYR A 1 91 ? -15.777 3.165 5.936 1.00 92.44 91 TYR A CA 1
ATOM 688 C C . TYR A 1 91 ? -15.556 1.672 5.649 1.00 92.44 91 TYR A C 1
ATOM 690 O O . TYR A 1 91 ? -15.842 0.826 6.508 1.00 92.44 91 TYR A O 1
ATOM 698 N N . GLU A 1 92 ? -15.033 1.354 4.469 1.00 92.88 92 GLU A N 1
ATOM 699 C CA . GLU A 1 92 ? -14.761 -0.010 4.015 1.00 92.88 92 GLU A CA 1
ATOM 700 C C . GLU A 1 92 ? -13.332 -0.455 4.338 1.00 92.88 92 GLU A C 1
ATOM 702 O O . GLU A 1 92 ? -13.060 -1.654 4.424 1.00 92.88 92 GLU A O 1
ATOM 707 N N . MET A 1 93 ? -12.434 0.496 4.603 1.00 89.75 93 MET A N 1
ATOM 708 C CA . MET A 1 93 ? -11.048 0.214 4.955 1.00 89.75 93 MET A CA 1
ATOM 709 C C . MET A 1 93 ? -10.943 -0.555 6.275 1.00 89.75 93 MET A C 1
ATOM 711 O O . MET A 1 93 ? -11.645 -0.297 7.261 1.00 89.75 93 MET A O 1
ATOM 715 N N . THR A 1 94 ? -10.024 -1.517 6.287 1.00 92.00 94 THR A N 1
ATOM 716 C CA . THR A 1 94 ? -9.625 -2.265 7.479 1.00 92.00 94 THR A CA 1
ATOM 717 C C . THR A 1 94 ? -8.441 -1.592 8.163 1.00 92.00 94 THR A C 1
ATOM 719 O O . THR A 1 94 ? -7.727 -0.795 7.554 1.00 92.00 94 THR A O 1
ATOM 722 N N . LYS A 1 95 ? -8.190 -1.955 9.426 1.00 90.25 95 LYS A N 1
ATOM 723 C CA . LYS A 1 95 ? -7.018 -1.495 10.191 1.00 90.25 95 LYS A CA 1
ATOM 724 C C . LYS A 1 95 ? -5.694 -1.634 9.422 1.00 90.25 95 LYS A C 1
ATOM 726 O O . LYS A 1 95 ? -4.926 -0.683 9.379 1.00 90.25 95 LYS A O 1
ATOM 731 N N . GLU A 1 96 ? -5.467 -2.779 8.782 1.00 89.12 96 GLU A N 1
ATOM 732 C CA . GLU A 1 96 ? -4.257 -3.056 7.991 1.00 89.12 96 GLU A CA 1
ATOM 733 C C . GLU A 1 96 ? -4.087 -2.060 6.839 1.00 89.12 96 GLU A C 1
ATOM 735 O O . GLU A 1 96 ? -3.010 -1.514 6.619 1.00 89.12 96 GLU A O 1
ATOM 740 N N . ILE A 1 97 ? -5.180 -1.777 6.122 1.00 88.88 97 ILE A N 1
ATOM 741 C CA . ILE A 1 97 ? -5.162 -0.824 5.011 1.00 88.88 97 ILE A CA 1
ATOM 742 C C . ILE A 1 97 ? -4.862 0.580 5.545 1.00 88.88 97 ILE A C 1
ATOM 744 O O . ILE A 1 97 ? -4.059 1.292 4.952 1.00 88.88 97 ILE A O 1
ATOM 748 N N . LEU A 1 98 ? -5.457 0.972 6.675 1.00 88.06 98 LEU A N 1
ATOM 749 C CA . LEU A 1 98 ? -5.194 2.270 7.300 1.00 88.06 98 LEU A CA 1
ATOM 750 C C . LEU A 1 98 ? -3.724 2.408 7.724 1.00 88.06 98 LEU A C 1
ATOM 752 O O . LEU A 1 98 ? -3.135 3.455 7.476 1.00 88.06 98 LEU A O 1
ATOM 756 N N . LEU A 1 99 ? -3.115 1.366 8.298 1.00 88.50 99 LEU A N 1
ATOM 757 C CA . LEU A 1 99 ? -1.690 1.358 8.657 1.00 88.50 99 LEU A CA 1
ATOM 758 C C . LEU A 1 99 ? -0.794 1.467 7.420 1.00 88.50 99 LEU A C 1
ATOM 760 O O . LEU A 1 99 ? 0.072 2.336 7.376 1.00 88.50 99 LEU A O 1
ATOM 764 N N . ASN A 1 100 ? -1.087 0.711 6.361 1.00 87.50 100 ASN A N 1
ATOM 765 C CA . ASN A 1 100 ? -0.368 0.844 5.093 1.00 87.50 100 ASN A CA 1
ATOM 766 C C . ASN A 1 100 ? -0.494 2.258 4.499 1.00 87.50 100 ASN A C 1
ATOM 768 O O . ASN A 1 100 ? 0.444 2.756 3.881 1.00 87.50 100 ASN A O 1
ATOM 772 N N . GLN A 1 101 ? -1.626 2.943 4.691 1.00 84.44 101 GLN A N 1
ATOM 773 C CA . GLN A 1 101 ? -1.783 4.343 4.275 1.00 84.44 101 GLN A CA 1
ATOM 774 C C . GLN A 1 101 ? -0.939 5.301 5.121 1.00 84.44 101 GLN A C 1
ATOM 776 O O . GLN A 1 101 ? -0.473 6.317 4.607 1.00 84.44 101 GLN A O 1
ATOM 781 N N . VAL A 1 102 ? -0.717 4.994 6.401 1.00 83.81 102 VAL A N 1
ATOM 782 C CA . VAL A 1 102 ? 0.216 5.750 7.246 1.00 83.81 102 VAL A CA 1
ATOM 783 C C . VAL A 1 102 ? 1.634 5.548 6.740 1.00 83.81 102 VAL A C 1
ATOM 785 O O . VAL A 1 102 ? 2.330 6.537 6.528 1.00 83.81 102 VAL A O 1
ATOM 788 N N . ASP A 1 103 ? 2.038 4.307 6.494 1.00 80.81 103 ASP A N 1
ATOM 789 C CA . ASP A 1 103 ? 3.399 3.977 6.075 1.00 80.81 103 ASP A CA 1
ATOM 790 C C . ASP A 1 103 ? 3.712 4.528 4.684 1.00 80.81 103 ASP A C 1
ATOM 792 O O . ASP A 1 103 ? 4.723 5.205 4.510 1.00 80.81 103 ASP A O 1
ATOM 796 N N . THR A 1 104 ? 2.810 4.357 3.716 1.00 75.44 104 THR A N 1
ATOM 797 C CA . THR A 1 104 ? 2.972 4.921 2.364 1.00 75.44 104 THR A CA 1
ATOM 798 C C . THR A 1 104 ? 3.036 6.446 2.390 1.00 75.44 104 THR A C 1
ATOM 800 O O . THR A 1 104 ? 3.967 7.028 1.840 1.00 75.44 104 THR A O 1
ATOM 803 N N . LYS A 1 105 ? 2.108 7.128 3.075 1.00 74.12 105 LYS A N 1
ATOM 804 C CA . LYS A 1 105 ? 2.099 8.603 3.118 1.00 74.12 105 LYS A CA 1
ATOM 805 C C . LYS A 1 105 ? 3.254 9.173 3.943 1.00 74.12 105 LYS A C 1
ATOM 807 O O . LYS A 1 105 ? 3.756 10.250 3.625 1.00 74.12 105 LYS A O 1
ATOM 812 N N . THR A 1 106 ? 3.704 8.458 4.972 1.00 69.44 106 THR A N 1
ATOM 813 C CA . THR A 1 106 ? 4.877 8.845 5.773 1.00 69.44 106 THR A CA 1
ATOM 814 C C . THR A 1 106 ? 6.176 8.619 5.000 1.00 69.44 106 THR A C 1
ATOM 816 O O . THR A 1 106 ? 7.068 9.463 5.064 1.00 69.44 106 THR A O 1
ATOM 819 N N . SER A 1 107 ? 6.269 7.534 4.229 1.00 59.97 107 SER A N 1
ATOM 820 C CA . SER A 1 107 ? 7.406 7.225 3.352 1.00 59.97 107 SER A CA 1
ATOM 821 C C . SER A 1 107 ? 7.574 8.284 2.257 1.00 59.97 107 SER A C 1
ATOM 823 O O . SER A 1 107 ? 8.657 8.858 2.136 1.00 59.97 107 SER A O 1
ATOM 825 N N . ILE A 1 108 ? 6.482 8.672 1.585 1.00 60.09 108 ILE A N 1
ATOM 826 C CA . ILE A 1 108 ? 6.485 9.742 0.570 1.00 60.09 108 ILE A CA 1
ATOM 827 C C . ILE A 1 108 ? 6.994 11.070 1.159 1.00 60.09 108 ILE A C 1
ATOM 829 O O . ILE A 1 108 ? 7.758 11.794 0.525 1.00 60.09 108 ILE A O 1
ATOM 833 N N . PHE A 1 109 ? 6.614 11.395 2.398 1.00 54.66 109 PHE A N 1
ATOM 834 C CA . PHE A 1 109 ? 7.030 12.640 3.049 1.00 54.66 109 PHE A CA 1
ATOM 835 C C . PHE A 1 109 ? 8.487 12.619 3.546 1.00 54.66 109 PHE A C 1
ATOM 837 O O . PHE A 1 109 ? 9.102 13.676 3.687 1.00 54.66 109 PHE A O 1
ATOM 844 N N . ARG A 1 110 ? 9.073 11.438 3.787 1.00 58.00 110 ARG A N 1
ATOM 845 C CA . ARG A 1 110 ? 10.479 11.294 4.205 1.00 58.00 110 ARG A CA 1
ATOM 846 C C . ARG A 1 110 ? 11.475 11.473 3.046 1.00 58.00 110 ARG A C 1
ATOM 848 O O . ARG A 1 110 ? 12.674 11.324 3.259 1.00 58.00 110 ARG A O 1
ATOM 855 N N . GLY A 1 111 ? 11.002 11.829 1.849 1.00 46.81 111 GLY A N 1
ATOM 856 C CA . GLY A 1 111 ? 11.840 11.944 0.653 1.00 46.81 111 GLY A CA 1
ATOM 857 C C . GLY A 1 111 ? 12.258 10.586 0.094 1.00 46.81 111 GLY A C 1
ATOM 858 O O . GLY A 1 111 ? 13.217 10.503 -0.665 1.00 46.81 111 GLY A O 1
ATOM 859 N N . GLU A 1 112 ? 11.544 9.529 0.475 1.00 48.62 112 GLU A N 1
ATOM 860 C CA . GLU A 1 112 ? 11.671 8.215 -0.128 1.00 48.62 112 GLU A CA 1
ATOM 861 C C . GLU A 1 112 ? 10.520 8.105 -1.123 1.00 48.62 112 GLU A C 1
ATOM 863 O O . GLU A 1 112 ? 9.440 7.590 -0.828 1.00 48.62 112 GLU A O 1
ATOM 868 N N . GLU A 1 113 ? 10.720 8.716 -2.295 1.00 40.22 113 GLU A N 1
ATOM 869 C CA . GLU A 1 113 ? 9.908 8.390 -3.457 1.00 40.22 113 GLU A CA 1
ATOM 870 C C . GLU A 1 113 ? 10.021 6.881 -3.635 1.00 40.22 113 GLU A C 1
ATOM 872 O O . GLU A 1 113 ? 11.051 6.357 -4.059 1.00 40.22 113 GLU A O 1
ATOM 877 N N . SER A 1 114 ? 8.960 6.178 -3.253 1.00 41.09 114 SER A N 1
ATOM 878 C CA . SER A 1 114 ? 8.737 4.781 -3.575 1.00 41.09 114 SER A CA 1
ATOM 879 C C . SER A 1 114 ? 8.501 4.705 -5.080 1.00 41.09 114 SER A C 1
ATOM 881 O O . SER A 1 114 ? 7.397 4.486 -5.574 1.00 41.09 114 SER A O 1
ATOM 883 N N . ASN A 1 115 ? 9.591 4.882 -5.827 1.00 41.09 115 ASN A N 1
ATOM 884 C CA . ASN A 1 115 ? 9.834 4.053 -6.979 1.00 41.09 115 ASN A CA 1
ATOM 885 C C . ASN A 1 115 ? 9.664 2.620 -6.469 1.00 41.09 115 ASN A C 1
ATOM 887 O O . ASN A 1 115 ? 10.294 2.212 -5.492 1.00 41.09 115 ASN A O 1
ATOM 891 N N . VAL A 1 116 ? 8.683 1.936 -7.032 1.00 44.97 116 VAL A N 1
ATOM 892 C CA . VAL A 1 116 ? 8.295 0.562 -6.736 1.00 44.97 116 VAL A CA 1
ATOM 893 C C . VAL A 1 116 ? 9.457 -0.391 -7.031 1.00 44.97 116 VAL A C 1
ATOM 895 O O . VAL A 1 116 ? 9.386 -1.108 -8.013 1.00 44.97 116 VAL A O 1
ATOM 898 N N . ASP A 1 117 ? 10.522 -0.375 -6.224 1.00 44.78 117 ASP A N 1
ATOM 899 C CA . ASP A 1 117 ? 11.552 -1.422 -6.138 1.00 44.78 117 ASP A CA 1
ATOM 900 C C . ASP A 1 117 ? 12.583 -1.140 -5.017 1.00 44.78 117 ASP A C 1
ATOM 902 O O . ASP A 1 117 ? 13.787 -1.082 -5.244 1.00 44.78 117 ASP A O 1
ATOM 906 N N . ALA A 1 118 ? 12.143 -0.915 -3.777 1.00 45.09 118 ALA A N 1
ATOM 907 C CA . ALA A 1 118 ? 13.049 -0.830 -2.623 1.00 45.09 118 ALA A CA 1
ATOM 908 C C . ALA A 1 118 ? 12.750 -1.974 -1.658 1.00 45.09 118 ALA A C 1
ATOM 910 O O . ALA A 1 118 ? 12.160 -1.808 -0.593 1.00 45.09 118 ALA A O 1
ATOM 911 N N . GLY A 1 119 ? 13.123 -3.172 -2.092 1.00 41.41 119 GLY A N 1
ATOM 912 C CA . GLY A 1 119 ? 12.958 -4.388 -1.320 1.00 41.41 119 GLY A CA 1
ATOM 913 C C . GLY A 1 119 ? 14.024 -5.421 -1.617 1.00 41.41 119 GLY A C 1
ATOM 914 O O . GLY A 1 119 ? 13.662 -6.584 -1.649 1.00 41.41 119 GLY A O 1
ATOM 915 N N . ASP A 1 120 ? 15.276 -5.004 -1.847 1.00 45.22 120 ASP A N 1
ATOM 916 C CA . ASP A 1 120 ? 16.473 -5.780 -1.501 1.00 45.22 120 ASP A CA 1
ATOM 917 C C . ASP A 1 120 ? 17.747 -4.975 -1.829 1.00 45.22 120 ASP A C 1
ATOM 919 O O . ASP A 1 120 ? 18.171 -4.865 -2.978 1.00 45.22 120 ASP A O 1
ATOM 923 N N . ALA A 1 121 ? 18.401 -4.424 -0.806 1.00 45.47 121 ALA A N 1
ATOM 924 C CA . ALA A 1 121 ? 19.726 -3.809 -0.937 1.00 45.47 121 ALA A CA 1
ATOM 925 C C . ALA A 1 121 ? 20.843 -4.839 -1.249 1.00 45.47 121 ALA A C 1
ATOM 927 O O . ALA A 1 121 ? 22.019 -4.476 -1.277 1.00 45.47 121 ALA A O 1
ATOM 928 N N . GLY A 1 122 ? 20.487 -6.111 -1.479 1.00 53.75 122 GLY A N 1
ATOM 929 C CA . GLY A 1 122 ? 21.331 -7.159 -2.050 1.00 53.75 122 GLY A CA 1
ATOM 930 C C . GLY A 1 122 ? 20.917 -7.638 -3.450 1.00 53.75 122 GLY A C 1
ATOM 931 O O . GLY A 1 122 ? 21.601 -8.507 -3.998 1.00 53.75 122 GLY A O 1
ATOM 932 N N . THR A 1 123 ? 19.851 -7.099 -4.062 1.00 66.19 123 THR A N 1
ATOM 933 C CA . THR A 1 123 ? 19.347 -7.665 -5.320 1.00 66.19 123 THR A CA 1
ATOM 934 C C . THR A 1 123 ? 20.215 -7.160 -6.447 1.00 66.19 123 THR A C 1
ATOM 936 O O . THR A 1 123 ? 20.316 -5.965 -6.720 1.00 66.19 123 THR A O 1
ATOM 939 N N . THR A 1 124 ? 20.859 -8.113 -7.108 1.00 81.38 124 THR A N 1
ATOM 940 C CA . THR A 1 124 ? 21.632 -7.864 -8.318 1.00 81.38 124 THR A CA 1
ATOM 941 C C . THR A 1 124 ? 20.716 -7.205 -9.346 1.00 81.38 124 THR A C 1
ATOM 943 O O . THR A 1 124 ? 19.692 -7.764 -9.741 1.00 81.38 124 THR A O 1
ATOM 946 N N . GLN A 1 125 ? 21.056 -5.983 -9.741 1.00 88.12 125 GLN A N 1
ATOM 947 C CA . GLN A 1 125 ? 20.341 -5.266 -10.786 1.00 88.12 125 GLN A CA 1
ATOM 948 C C . GLN A 1 125 ? 20.929 -5.639 -12.142 1.00 88.12 125 GLN A C 1
ATOM 950 O O . GLN A 1 125 ? 22.117 -5.933 -12.251 1.00 88.12 125 GLN A O 1
ATOM 955 N N . TRP A 1 126 ? 20.099 -5.642 -13.176 1.00 88.56 126 TRP A N 1
ATOM 956 C CA . TRP A 1 126 ? 20.450 -6.099 -14.512 1.00 88.56 126 TRP A CA 1
ATOM 957 C C . TRP A 1 126 ? 20.063 -5.075 -15.568 1.00 88.56 126 TRP A C 1
ATOM 959 O O . TRP A 1 126 ? 19.027 -4.418 -15.479 1.00 88.56 126 TRP A O 1
ATOM 969 N N . GLU A 1 127 ? 20.867 -5.004 -16.616 1.00 92.00 127 GLU A N 1
ATOM 970 C CA . GLU A 1 127 ? 20.538 -4.338 -17.871 1.00 92.00 127 GLU A CA 1
ATOM 971 C C . GLU A 1 127 ? 20.495 -5.377 -18.986 1.00 92.00 127 GLU A C 1
ATOM 973 O O . GLU A 1 127 ? 21.239 -6.358 -18.948 1.00 92.00 127 GLU A O 1
ATOM 978 N N . TYR A 1 128 ? 19.653 -5.162 -19.992 1.00 91.12 128 TYR A N 1
ATOM 979 C CA . TYR A 1 128 ? 19.631 -5.973 -21.205 1.00 91.12 128 TYR A CA 1
ATOM 980 C C . TYR A 1 128 ? 19.690 -5.111 -22.459 1.00 91.12 128 TYR A C 1
ATOM 982 O O . TYR A 1 128 ? 19.220 -3.977 -22.456 1.00 91.12 128 TYR A O 1
ATOM 990 N N . ARG A 1 129 ? 20.243 -5.650 -23.546 1.00 90.62 129 ARG A N 1
ATOM 991 C CA . ARG A 1 129 ? 20.196 -5.017 -24.867 1.00 90.62 129 ARG A CA 1
ATOM 992 C C . ARG A 1 129 ? 19.054 -5.599 -25.694 1.00 90.62 129 ARG A C 1
ATOM 994 O O . ARG A 1 129 ? 18.975 -6.816 -25.877 1.00 90.62 129 ARG A O 1
ATOM 1001 N N . GLY A 1 130 ? 18.157 -4.738 -26.161 1.00 86.12 130 GLY A N 1
ATOM 1002 C CA . GLY A 1 130 ? 17.060 -5.114 -27.044 1.00 86.12 130 GLY A CA 1
ATOM 1003 C C . GLY A 1 130 ? 17.546 -5.467 -28.452 1.00 86.12 130 GLY A C 1
ATOM 1004 O O . GLY A 1 130 ? 18.698 -5.233 -28.822 1.00 86.12 130 GLY A O 1
ATOM 1005 N N . GLN A 1 131 ? 16.652 -6.032 -29.267 1.00 81.19 131 GLN A N 1
ATOM 1006 C CA . GLN A 1 131 ? 16.929 -6.308 -30.687 1.00 81.19 131 GLN A CA 1
ATOM 1007 C C . GLN A 1 131 ? 17.134 -5.026 -31.512 1.00 81.19 131 GLN A C 1
ATOM 1009 O O . GLN A 1 131 ? 17.725 -5.065 -32.587 1.00 81.19 131 GLN A O 1
ATOM 1014 N N . ASP A 1 132 ? 16.652 -3.898 -30.998 1.00 84.81 132 ASP A N 1
ATOM 1015 C CA . ASP A 1 132 ? 16.848 -2.546 -31.516 1.00 84.81 132 ASP A CA 1
ATOM 1016 C C . ASP A 1 132 ? 18.238 -1.967 -31.191 1.00 84.81 132 ASP A C 1
ATOM 1018 O O . ASP A 1 132 ? 18.597 -0.912 -31.709 1.00 84.81 132 ASP A O 1
ATOM 1022 N N . GLY A 1 133 ? 19.032 -2.658 -30.364 1.00 82.25 133 GLY A N 1
ATOM 1023 C CA . GLY A 1 133 ? 20.363 -2.226 -29.940 1.00 82.25 133 GLY A CA 1
ATOM 1024 C C . GLY A 1 133 ? 20.361 -1.249 -28.763 1.00 82.25 133 GLY A C 1
ATOM 1025 O O . GLY A 1 133 ? 21.437 -0.838 -28.329 1.00 82.25 133 GLY A O 1
ATOM 1026 N N . ASN A 1 134 ? 19.191 -0.903 -28.218 1.00 87.75 134 ASN A N 1
ATOM 1027 C CA . ASN A 1 134 ? 19.093 -0.045 -27.043 1.00 87.75 134 ASN A CA 1
ATOM 1028 C C . ASN A 1 134 ? 19.311 -0.852 -25.759 1.00 87.75 134 ASN A C 1
ATOM 1030 O O . ASN A 1 134 ? 18.909 -2.013 -25.652 1.00 87.75 134 ASN A O 1
ATOM 1034 N N . VAL A 1 135 ? 19.956 -0.228 -24.771 1.00 89.12 135 VAL A N 1
ATOM 1035 C CA . VAL A 1 135 ? 20.154 -0.814 -23.441 1.00 89.12 135 VAL A CA 1
ATOM 1036 C C . VAL A 1 135 ? 18.997 -0.406 -22.536 1.00 89.12 135 VAL A C 1
ATOM 1038 O O . VAL A 1 135 ? 18.686 0.775 -22.396 1.00 89.12 135 VAL A O 1
ATOM 1041 N N . HIS A 1 136 ? 18.370 -1.396 -21.912 1.00 87.31 136 HIS A N 1
ATOM 1042 C CA . HIS A 1 136 ? 17.232 -1.247 -21.022 1.00 87.31 136 HIS A CA 1
ATOM 1043 C C . HIS A 1 136 ? 17.591 -1.753 -19.626 1.00 87.31 136 HIS A C 1
ATOM 1045 O O . HIS A 1 136 ? 17.996 -2.901 -19.446 1.00 87.31 136 HIS A O 1
ATOM 1051 N N . GLY A 1 137 ? 17.390 -0.905 -18.628 1.00 81.81 137 GLY A N 1
ATOM 1052 C CA . GLY A 1 137 ? 17.578 -1.219 -17.216 1.00 81.81 137 GLY A CA 1
ATOM 1053 C C . GLY A 1 137 ? 17.722 0.061 -16.395 1.00 81.81 137 GLY A C 1
ATOM 1054 O O . GLY A 1 137 ? 17.520 1.150 -16.943 1.00 81.81 137 GLY A O 1
ATOM 1055 N N . PRO A 1 138 ? 18.044 -0.040 -15.098 1.00 89.88 138 PRO A N 1
ATOM 1056 C CA . PRO A 1 138 ? 18.266 -1.265 -14.325 1.00 89.88 138 PRO A CA 1
ATOM 1057 C C . PRO A 1 138 ? 16.957 -1.961 -13.906 1.00 89.88 138 PRO A C 1
ATOM 1059 O O . PRO A 1 138 ? 15.995 -1.309 -13.510 1.00 89.88 138 PRO A O 1
ATOM 1062 N N . PHE A 1 139 ? 16.933 -3.295 -13.958 1.00 87.88 139 PHE A N 1
ATOM 1063 C CA . PHE A 1 139 ? 15.826 -4.133 -13.479 1.00 87.88 139 PHE A CA 1
ATOM 1064 C C . PHE A 1 139 ? 16.302 -5.135 -12.417 1.00 87.88 139 PHE A C 1
ATOM 1066 O O . PHE A 1 139 ? 17.410 -5.657 -12.539 1.00 87.88 139 PHE A O 1
ATOM 1073 N N . PRO A 1 140 ? 15.490 -5.470 -11.401 1.00 89.62 140 PRO A N 1
ATOM 1074 C CA . PRO A 1 140 ? 15.857 -6.479 -10.407 1.00 89.62 140 PRO A CA 1
ATOM 1075 C C . PRO A 1 140 ? 15.897 -7.893 -11.012 1.00 89.62 140 PRO A C 1
ATOM 1077 O O . PRO A 1 140 ? 15.146 -8.202 -11.947 1.00 89.62 140 PRO A O 1
ATOM 1080 N N . SER A 1 141 ? 16.716 -8.788 -10.436 1.00 87.38 141 SER A N 1
ATOM 1081 C CA . SER A 1 141 ? 16.801 -10.212 -10.825 1.00 87.38 141 SER A CA 1
ATOM 1082 C C . SER A 1 141 ? 15.433 -10.884 -10.951 1.00 87.38 141 SER A C 1
ATOM 1084 O O . SER A 1 141 ? 15.206 -11.661 -11.878 1.00 87.38 141 SER A O 1
ATOM 1086 N N . LYS A 1 142 ? 14.499 -10.550 -10.052 1.00 87.75 142 LYS A N 1
ATOM 1087 C CA . LYS A 1 142 ? 13.141 -11.101 -10.037 1.00 87.75 142 LYS A CA 1
ATOM 1088 C C . LYS A 1 142 ? 12.370 -10.795 -11.325 1.00 87.75 142 LYS A C 1
ATOM 1090 O O . LYS A 1 142 ? 11.764 -11.697 -11.901 1.00 87.75 142 LYS A O 1
ATOM 1095 N N . SER A 1 143 ? 12.436 -9.557 -11.814 1.00 88.00 143 SER A N 1
ATOM 1096 C CA . SER A 1 143 ? 11.789 -9.153 -13.071 1.00 88.00 143 SER A CA 1
ATOM 1097 C C . SER A 1 143 ? 12.406 -9.870 -14.272 1.00 88.00 143 SER A C 1
ATOM 1099 O O . SER A 1 143 ? 11.681 -10.375 -15.130 1.00 88.00 143 SER A O 1
ATOM 1101 N N . MET A 1 144 ? 13.737 -9.999 -14.293 1.00 87.88 144 MET A N 1
ATOM 1102 C CA . MET A 1 144 ? 14.448 -10.756 -15.330 1.00 87.88 144 MET A CA 1
ATOM 1103 C C . MET A 1 144 ? 14.034 -12.232 -15.345 1.00 87.88 144 MET A C 1
ATOM 1105 O O . MET A 1 144 ? 13.737 -12.784 -16.407 1.00 87.88 144 MET A O 1
ATOM 1109 N N . PHE A 1 145 ? 13.931 -12.856 -14.168 1.00 88.00 145 PHE A N 1
ATOM 1110 C CA . PHE A 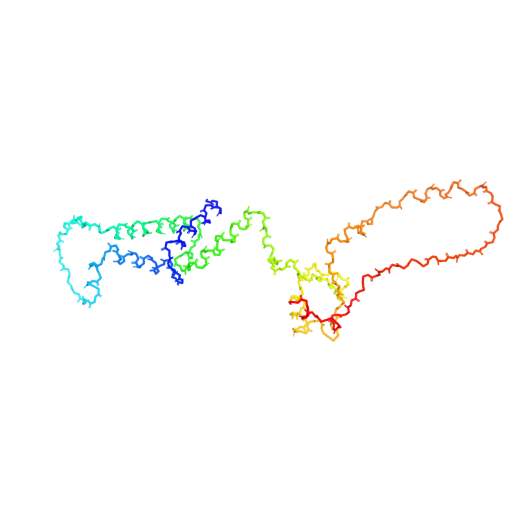1 145 ? 13.464 -14.232 -14.023 1.00 88.00 145 PHE A CA 1
ATOM 1111 C C . PHE A 1 145 ? 12.028 -14.420 -14.528 1.00 88.00 145 PHE A C 1
ATOM 1113 O O . PHE A 1 145 ? 11.744 -15.395 -15.229 1.00 88.00 145 PHE A O 1
ATOM 1120 N N . GLU A 1 146 ? 11.117 -13.491 -14.227 1.00 89.69 146 GLU A N 1
ATOM 1121 C CA . GLU A 1 146 ? 9.746 -13.545 -14.740 1.00 89.69 146 GLU A CA 1
ATOM 1122 C C . GLU A 1 146 ? 9.690 -13.470 -16.268 1.00 89.69 146 GLU A C 1
ATOM 1124 O O . GLU A 1 146 ? 8.905 -14.189 -16.888 1.00 89.69 146 GLU A O 1
ATOM 1129 N N . TRP A 1 147 ? 10.506 -12.621 -16.895 1.00 89.25 147 TRP A N 1
ATOM 1130 C CA . TRP A 1 147 ? 10.528 -12.485 -18.352 1.00 89.25 147 TRP A CA 1
ATOM 1131 C C . TRP A 1 147 ? 11.081 -13.726 -19.049 1.00 89.25 147 TRP A C 1
ATOM 1133 O O . TRP A 1 147 ? 10.513 -14.165 -20.053 1.00 89.25 147 TRP A O 1
ATOM 1143 N N . VAL A 1 148 ? 12.121 -14.342 -18.486 1.00 88.06 148 VAL A N 1
ATOM 1144 C CA . VAL A 1 148 ? 12.637 -15.637 -18.953 1.00 88.06 148 VAL A CA 1
ATOM 1145 C C . VAL A 1 148 ? 11.590 -16.735 -18.760 1.00 88.06 148 VAL A C 1
ATOM 1147 O O . VAL A 1 148 ? 11.321 -17.489 -19.692 1.00 88.06 148 VAL A O 1
ATOM 1150 N N . SER A 1 149 ? 10.926 -16.777 -17.601 1.00 86.25 149 SER A N 1
ATOM 1151 C CA . SER A 1 149 ? 9.872 -17.759 -17.297 1.00 86.25 149 SER A CA 1
ATOM 1152 C C . SER A 1 149 ? 8.658 -17.633 -18.222 1.00 86.25 149 SER A C 1
ATOM 1154 O O . SER A 1 149 ? 8.033 -18.631 -18.571 1.00 86.25 149 SER A O 1
ATOM 1156 N N . LYS A 1 150 ? 8.334 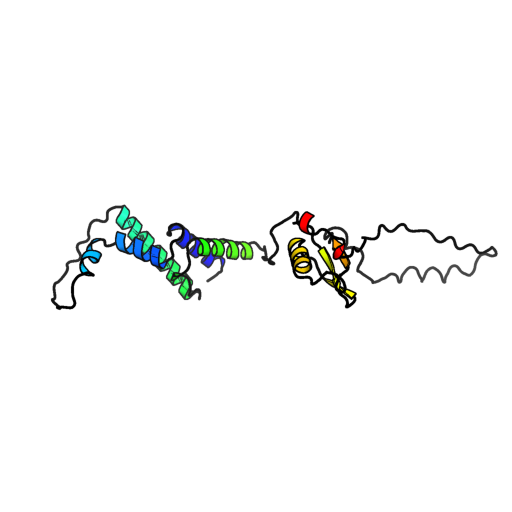-16.408 -18.653 1.00 88.50 150 LYS A N 1
ATOM 1157 C CA . LYS A 1 150 ? 7.288 -16.118 -19.649 1.00 88.50 150 LYS A CA 1
ATOM 1158 C C . LYS A 1 150 ? 7.742 -16.390 -21.092 1.00 88.50 150 LYS A C 1
ATOM 1160 O O . LYS A 1 150 ? 6.925 -16.311 -22.004 1.00 88.50 150 LYS A O 1
ATOM 1165 N N . GLY A 1 151 ? 9.020 -16.709 -21.308 1.00 87.44 151 GLY A N 1
ATOM 1166 C CA . GLY A 1 151 ? 9.593 -17.033 -22.614 1.00 87.44 151 GLY A CA 1
ATOM 1167 C C . GLY A 1 151 ? 10.043 -15.828 -23.446 1.00 87.44 151 GLY A C 1
ATOM 1168 O O . GLY A 1 151 ? 10.496 -16.024 -24.573 1.00 87.44 151 GLY A O 1
ATOM 1169 N N . TYR A 1 152 ? 9.974 -14.599 -22.918 1.00 86.94 152 TYR A N 1
ATOM 1170 C CA . TYR A 1 152 ? 10.370 -13.390 -23.656 1.00 86.94 152 TYR A CA 1
ATOM 1171 C C . TYR A 1 152 ? 11.853 -13.389 -24.025 1.00 86.94 152 TYR A C 1
ATOM 1173 O O . TYR A 1 152 ? 12.200 -12.975 -25.123 1.00 86.94 152 TYR A O 1
ATOM 1181 N N . PHE A 1 153 ? 12.709 -13.891 -23.134 1.00 86.69 153 PHE A N 1
ATOM 1182 C CA . PHE A 1 153 ? 14.166 -13.894 -23.294 1.00 86.69 153 PHE A CA 1
ATOM 1183 C C . PHE A 1 153 ? 14.726 -15.302 -23.521 1.00 86.69 153 PHE A C 1
ATOM 1185 O O . PHE A 1 153 ? 15.780 -15.663 -23.007 1.00 86.69 153 PHE A O 1
ATOM 1192 N N . THR A 1 154 ? 13.996 -16.132 -24.270 1.00 83.75 154 THR A N 1
ATOM 1193 C CA . THR A 1 154 ? 14.394 -17.520 -24.549 1.00 83.75 154 THR A CA 1
ATOM 1194 C C . THR A 1 154 ? 14.488 -17.792 -26.051 1.00 83.75 154 THR A C 1
ATOM 1196 O O . THR A 1 154 ? 13.759 -17.210 -26.858 1.00 83.75 154 THR A O 1
ATOM 1199 N N . GLY A 1 155 ? 15.406 -18.681 -26.444 1.00 82.62 155 GLY A N 1
ATOM 1200 C CA . GLY A 1 155 ? 15.571 -19.122 -27.831 1.00 82.62 155 GLY A CA 1
ATOM 1201 C C . GLY A 1 155 ? 15.962 -17.990 -28.787 1.00 82.62 155 GLY A C 1
ATOM 1202 O O . GLY A 1 155 ? 17.011 -17.373 -28.637 1.00 82.62 155 GLY A O 1
ATOM 1203 N N . VAL A 1 156 ? 15.119 -17.730 -29.793 1.00 81.69 156 VAL A N 1
ATOM 1204 C CA . VAL A 1 156 ? 15.368 -16.716 -30.842 1.00 81.69 156 VAL A CA 1
ATOM 1205 C C . VAL A 1 156 ? 15.295 -15.286 -30.293 1.00 81.69 156 VAL A C 1
ATOM 1207 O O . VAL A 1 156 ? 15.944 -14.389 -30.823 1.00 81.69 156 VAL A O 1
ATOM 1210 N N . ASN A 1 157 ? 14.557 -15.086 -29.199 1.00 83.75 157 ASN A N 1
ATOM 1211 C CA . ASN A 1 157 ? 14.395 -13.786 -28.547 1.00 83.75 157 ASN A CA 1
ATOM 1212 C C . ASN A 1 157 ? 15.362 -13.596 -27.368 1.00 83.75 157 ASN A C 1
ATOM 1214 O O . ASN A 1 157 ? 15.161 -12.705 -26.546 1.00 83.75 157 ASN A O 1
ATOM 1218 N N . ALA A 1 158 ? 16.395 -14.437 -27.252 1.00 86.06 158 ALA A N 1
ATOM 1219 C CA . ALA A 1 158 ? 17.412 -14.274 -26.224 1.00 86.06 158 ALA A CA 1
ATOM 1220 C C . ALA A 1 158 ? 18.115 -12.916 -26.388 1.00 86.06 158 ALA A C 1
ATOM 1222 O O . ALA A 1 158 ? 18.746 -12.644 -27.411 1.00 86.06 158 ALA A O 1
ATOM 1223 N N . VAL A 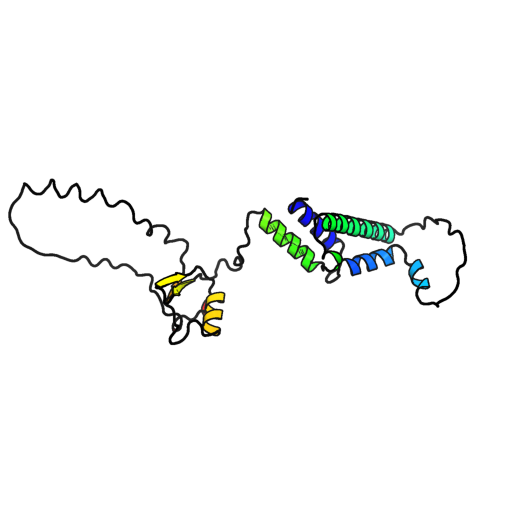1 159 ? 17.996 -12.080 -25.360 1.00 89.06 159 VAL A N 1
ATOM 1224 C CA . VAL A 1 159 ? 18.686 -10.790 -25.238 1.00 89.06 159 VAL A CA 1
ATOM 1225 C C . VAL A 1 159 ? 20.000 -10.977 -24.494 1.00 89.06 159 VAL A C 1
ATOM 1227 O O . VAL A 1 159 ? 20.130 -11.905 -23.688 1.00 89.06 159 VAL A O 1
ATOM 1230 N N . ASP A 1 160 ? 20.977 -10.111 -24.737 1.00 90.25 160 ASP A N 1
ATOM 1231 C CA . ASP A 1 160 ? 22.181 -10.092 -23.911 1.00 90.25 160 ASP A CA 1
ATOM 1232 C C . ASP A 1 160 ? 21.958 -9.197 -22.701 1.00 90.25 160 ASP A C 1
ATOM 1234 O O . ASP A 1 160 ? 21.373 -8.122 -22.806 1.00 90.25 160 ASP A O 1
ATOM 1238 N N . VAL A 1 161 ? 22.418 -9.669 -21.555 1.00 90.12 161 VAL A N 1
ATOM 1239 C CA . VAL A 1 161 ? 22.206 -9.093 -20.239 1.00 90.12 161 VAL A CA 1
ATOM 1240 C C . VAL A 1 161 ? 23.543 -8.883 -19.542 1.00 90.12 161 VAL A C 1
ATOM 1242 O O . VAL A 1 161 ? 24.513 -9.602 -19.794 1.00 90.12 161 VAL A O 1
ATOM 1245 N N . ARG A 1 162 ? 23.598 -7.913 -18.638 1.00 88.81 162 ARG A N 1
ATOM 1246 C CA . ARG A 1 162 ? 24.728 -7.703 -17.733 1.00 88.81 162 ARG A CA 1
ATOM 1247 C C . ARG A 1 162 ? 24.234 -7.269 -16.365 1.00 88.81 162 ARG A C 1
ATOM 1249 O O . ARG A 1 162 ? 23.140 -6.723 -16.244 1.00 88.81 162 ARG A O 1
ATOM 1256 N N . ILE A 1 163 ? 25.065 -7.479 -15.354 1.00 87.00 163 ILE A N 1
ATOM 1257 C CA . ILE A 1 163 ? 24.828 -6.930 -14.022 1.00 87.00 163 ILE A CA 1
ATOM 1258 C C . ILE A 1 163 ? 25.104 -5.426 -14.068 1.00 87.00 163 ILE A C 1
ATOM 1260 O O . ILE A 1 163 ? 26.148 -4.988 -14.554 1.00 87.00 163 ILE A O 1
ATOM 1264 N N . TRP A 1 164 ? 24.165 -4.639 -13.562 1.00 83.19 164 TRP A N 1
ATOM 1265 C CA . TRP A 1 164 ? 24.308 -3.205 -13.410 1.00 83.19 164 TRP A CA 1
ATOM 1266 C C . TRP A 1 164 ? 25.048 -2.884 -12.113 1.00 83.19 164 TRP A C 1
ATOM 1268 O O . TRP A 1 164 ? 24.493 -2.960 -11.017 1.00 83.19 164 TRP A O 1
ATOM 1278 N N . ASN A 1 165 ? 26.312 -2.486 -12.240 1.00 76.31 165 ASN A N 1
ATOM 1279 C CA . ASN A 1 165 ? 27.089 -1.950 -11.129 1.00 76.31 165 ASN A CA 1
ATOM 1280 C C . ASN A 1 165 ? 26.906 -0.429 -11.068 1.00 76.31 165 ASN A C 1
ATOM 1282 O O . ASN A 1 165 ? 27.737 0.335 -11.564 1.00 76.31 165 ASN A O 1
ATOM 1286 N N . GLY A 1 166 ? 25.827 0.025 -10.426 1.00 63.41 166 GLY A N 1
ATOM 1287 C CA . GLY A 1 166 ? 25.474 1.447 -10.302 1.00 63.41 166 GLY A CA 1
ATOM 1288 C C . GLY A 1 166 ? 26.515 2.363 -9.644 1.00 63.41 166 GLY A C 1
ATOM 1289 O O . GLY A 1 166 ? 26.345 3.581 -9.649 1.00 63.41 166 GLY A O 1
ATOM 1290 N N . ALA A 1 167 ? 27.596 1.805 -9.089 1.00 51.03 167 ALA A N 1
ATOM 1291 C CA . ALA A 1 167 ? 28.639 2.542 -8.380 1.00 51.03 167 ALA A CA 1
ATOM 1292 C C . ALA A 1 167 ? 29.941 2.773 -9.177 1.00 51.03 167 ALA A C 1
ATOM 1294 O O . ALA A 1 167 ? 30.731 3.614 -8.759 1.00 51.03 167 ALA A O 1
ATOM 1295 N N . VAL A 1 168 ? 30.193 2.076 -10.297 1.00 50.41 168 VAL A N 1
ATOM 1296 C CA . VAL A 1 168 ? 31.516 2.121 -10.974 1.00 50.41 168 VAL A CA 1
ATOM 1297 C C . VAL A 1 168 ? 31.501 2.840 -12.330 1.00 50.41 168 VAL A C 1
ATOM 1299 O O . VAL A 1 168 ? 32.522 3.389 -12.727 1.00 50.41 168 VAL A O 1
ATOM 1302 N N . ASN A 1 169 ? 30.354 2.958 -13.007 1.00 49.09 169 ASN A N 1
ATOM 1303 C CA . ASN A 1 169 ? 30.332 3.377 -14.420 1.00 49.09 169 ASN A CA 1
ATOM 1304 C C . ASN A 1 169 ? 29.815 4.798 -14.696 1.00 49.09 169 ASN A C 1
ATOM 1306 O O . ASN A 1 169 ? 29.424 5.107 -15.819 1.00 49.09 169 ASN A O 1
ATOM 1310 N N . LYS A 1 170 ? 29.851 5.705 -13.712 1.00 45.34 170 LYS A N 1
ATOM 1311 C CA . LYS A 1 170 ? 29.528 7.131 -13.935 1.00 45.34 170 LYS A CA 1
ATOM 1312 C C . LYS A 1 170 ? 30.651 7.948 -14.600 1.00 45.34 170 LYS A C 1
ATOM 1314 O O . LYS A 1 170 ? 30.542 9.169 -14.642 1.00 45.34 170 LYS A O 1
ATOM 1319 N N . SER A 1 171 ? 31.712 7.320 -15.110 1.00 41.16 171 SER A N 1
ATOM 1320 C CA . SER A 1 171 ? 32.881 8.026 -15.664 1.00 41.16 171 SER A CA 1
ATOM 1321 C C . SER A 1 171 ? 33.096 7.918 -17.176 1.00 41.16 171 SER A C 1
ATOM 1323 O O . SER A 1 171 ? 33.896 8.694 -17.679 1.00 41.16 171 SER A O 1
ATOM 1325 N N . ASN A 1 172 ? 32.395 7.057 -17.929 1.00 45.12 172 ASN A N 1
ATOM 1326 C CA . ASN A 1 172 ? 32.770 6.813 -19.338 1.00 45.12 172 ASN A CA 1
ATOM 1327 C C . ASN A 1 172 ? 31.731 7.190 -20.406 1.00 45.12 172 ASN A C 1
ATOM 1329 O O . ASN A 1 172 ? 31.925 6.862 -21.571 1.00 45.12 172 ASN A O 1
ATOM 1333 N N . ASP A 1 173 ? 30.685 7.942 -20.060 1.00 46.50 173 ASP A N 1
ATOM 1334 C CA . ASP A 1 173 ? 29.755 8.504 -21.052 1.00 46.50 173 ASP A CA 1
ATOM 1335 C C . ASP A 1 173 ? 29.673 10.032 -20.916 1.00 46.50 173 ASP A C 1
ATOM 1337 O O . ASP A 1 173 ? 28.668 10.640 -20.557 1.00 46.50 173 ASP A O 1
ATOM 1341 N N . THR A 1 174 ? 30.804 10.695 -21.152 1.00 37.44 174 THR A N 1
ATOM 1342 C CA . THR A 1 174 ? 30.820 12.095 -21.587 1.00 37.44 174 THR A CA 1
ATOM 1343 C C . THR A 1 174 ? 31.800 12.207 -22.737 1.00 37.44 174 THR A C 1
ATOM 1345 O O . THR A 1 174 ? 32.955 12.585 -22.595 1.00 37.44 174 THR A O 1
ATOM 1348 N N . LYS A 1 175 ? 31.305 11.850 -23.918 1.00 48.34 175 LYS A N 1
ATOM 1349 C CA . LYS A 1 175 ? 31.915 12.196 -25.194 1.00 48.34 175 LYS A CA 1
ATOM 1350 C C . LYS A 1 175 ? 31.847 13.718 -25.364 1.00 48.34 175 LYS A C 1
ATOM 1352 O O . LYS A 1 175 ? 30.884 14.228 -25.939 1.00 48.34 175 LYS A O 1
ATOM 1357 N N . LYS A 1 176 ? 32.821 14.451 -24.819 1.00 44.69 176 LYS A N 1
ATOM 1358 C CA . LYS A 1 176 ? 33.117 15.842 -25.191 1.00 44.69 176 LYS A CA 1
ATOM 1359 C C . LYS A 1 176 ? 34.471 16.294 -24.631 1.00 44.69 176 LYS A C 1
ATOM 1361 O O . LYS A 1 176 ? 34.649 16.308 -23.423 1.00 44.69 176 LYS A O 1
ATOM 1366 N N . GLU A 1 177 ? 35.312 16.771 -25.551 1.00 45.88 177 GLU A N 1
ATOM 1367 C CA . GLU A 1 177 ? 36.505 17.615 -25.343 1.00 45.88 177 GLU A CA 1
ATOM 1368 C C . GLU A 1 177 ? 37.896 16.956 -25.297 1.00 45.88 177 GLU A C 1
ATOM 1370 O O . GLU A 1 177 ? 38.766 17.416 -24.567 1.00 45.88 177 GLU A O 1
ATOM 1375 N N . ASP A 1 178 ? 38.171 16.023 -26.211 1.00 44.91 178 ASP A N 1
ATOM 1376 C CA . ASP A 1 178 ? 39.540 15.767 -26.694 1.00 44.91 178 ASP A CA 1
ATOM 1377 C C . ASP A 1 178 ? 39.808 16.625 -27.946 1.00 44.91 178 ASP A C 1
ATOM 1379 O O . ASP A 1 178 ? 39.799 16.154 -29.077 1.00 44.91 178 ASP A O 1
ATOM 1383 N N . LEU A 1 179 ? 39.937 17.941 -27.748 1.00 51.50 179 LEU A N 1
ATOM 1384 C CA . LEU A 1 179 ? 40.281 18.931 -28.790 1.00 51.50 179 LEU A CA 1
ATOM 1385 C C . LEU A 1 179 ? 41.575 19.692 -28.451 1.00 51.50 179 LEU A C 1
ATOM 1387 O O . LEU A 1 179 ? 41.840 20.753 -29.010 1.00 51.50 179 LEU A O 1
ATOM 1391 N N . LYS A 1 180 ? 42.356 19.194 -27.485 1.00 49.72 180 LYS A N 1
ATOM 1392 C CA . LYS A 1 180 ? 43.576 19.859 -27.001 1.00 49.72 180 LYS A CA 1
ATOM 1393 C C . LYS A 1 180 ? 44.870 19.109 -27.307 1.00 49.72 180 LYS A C 1
ATOM 1395 O O . LYS A 1 180 ? 45.913 19.750 -27.242 1.00 49.72 180 LYS A O 1
ATOM 1400 N N . ASP A 1 181 ? 44.798 17.840 -27.707 1.00 46.16 181 ASP A N 1
ATOM 1401 C CA . ASP A 1 181 ? 45.995 17.054 -28.036 1.00 46.16 181 ASP A CA 1
ATOM 1402 C C . ASP A 1 181 ? 46.390 17.131 -29.525 1.00 46.16 181 ASP A C 1
ATOM 1404 O O . ASP A 1 181 ? 47.572 17.041 -29.827 1.00 46.16 181 ASP A O 1
ATOM 1408 N N . ASP A 1 182 ? 45.470 17.465 -30.443 1.00 47.78 182 ASP A N 1
ATOM 1409 C CA . ASP A 1 182 ? 45.790 17.627 -31.880 1.00 47.78 182 ASP A CA 1
ATOM 1410 C C . ASP A 1 182 ? 46.477 18.964 -32.234 1.00 47.78 182 ASP A C 1
ATOM 1412 O O . ASP A 1 182 ? 46.900 19.161 -33.370 1.00 47.78 182 ASP A O 1
ATOM 1416 N N . LEU A 1 183 ? 46.597 19.919 -31.300 1.00 49.75 183 LEU A N 1
ATOM 1417 C CA . LEU A 1 183 ? 47.226 21.222 -31.590 1.00 49.75 183 LEU A CA 1
ATOM 1418 C C . LEU A 1 183 ? 48.733 21.256 -31.282 1.00 49.75 183 LEU A C 1
ATOM 1420 O O . LEU A 1 183 ? 49.404 22.222 -31.635 1.00 49.75 183 LEU A O 1
ATOM 1424 N N . MET A 1 184 ? 49.268 20.235 -30.610 1.00 51.59 184 MET A N 1
ATOM 1425 C CA . MET A 1 184 ? 50.705 20.145 -30.316 1.00 51.59 184 MET A CA 1
ATOM 1426 C C . MET A 1 184 ? 51.479 19.295 -31.332 1.00 51.59 184 MET A C 1
ATOM 1428 O O . MET A 1 184 ? 52.705 19.355 -31.327 1.00 51.59 184 MET A O 1
ATOM 1432 N N . ASP A 1 185 ? 50.789 18.566 -32.217 1.00 51.31 185 ASP A N 1
ATOM 1433 C CA . ASP A 1 185 ? 51.427 17.703 -33.224 1.00 51.31 185 ASP A CA 1
ATOM 1434 C C . ASP A 1 185 ? 51.848 18.478 -34.493 1.00 51.31 185 ASP A C 1
ATOM 1436 O O . ASP A 1 185 ? 52.833 18.136 -35.133 1.00 51.31 185 ASP A O 1
ATOM 1440 N N . ASP A 1 186 ? 51.201 19.611 -34.804 1.00 49.53 186 ASP A N 1
ATOM 1441 C CA . ASP A 1 186 ? 51.513 20.443 -35.991 1.00 49.53 186 ASP A CA 1
ATOM 1442 C C . ASP A 1 186 ? 52.620 21.500 -35.743 1.00 49.53 186 ASP A C 1
ATOM 1444 O O . ASP A 1 186 ? 52.860 22.386 -36.561 1.00 49.53 186 ASP A O 1
ATOM 1448 N N . LEU A 1 187 ? 53.298 21.456 -34.586 1.00 49.94 187 LEU A N 1
ATOM 1449 C CA . LEU A 1 187 ? 54.439 22.341 -34.275 1.00 49.94 187 LEU A CA 1
ATOM 1450 C C . LEU A 1 187 ? 55.767 21.581 -34.117 1.00 49.94 187 LEU A C 1
ATOM 1452 O O . LEU A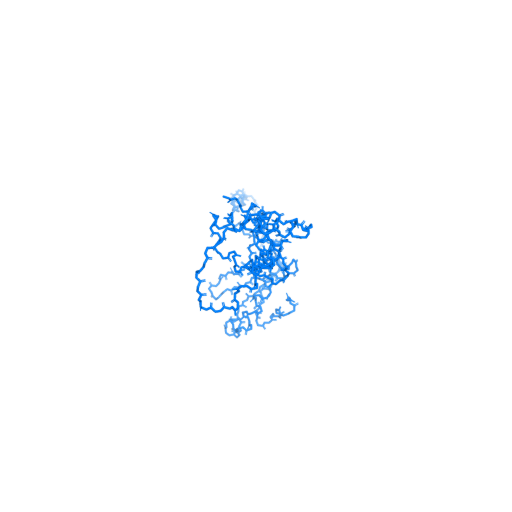 1 187 ? 56.815 22.208 -33.956 1.00 49.94 187 LEU A O 1
ATOM 1456 N N . ALA A 1 188 ? 55.742 20.247 -34.164 1.00 49.94 188 ALA A N 1
ATOM 1457 C CA . ALA A 1 188 ? 56.917 19.404 -33.950 1.00 49.94 188 ALA A CA 1
ATOM 1458 C C . ALA A 1 188 ? 57.533 18.836 -35.245 1.00 49.94 188 ALA A C 1
ATOM 1460 O O . ALA A 1 188 ? 58.530 18.128 -35.160 1.00 49.94 188 ALA A O 1
ATOM 1461 N N . ASP A 1 189 ? 56.997 19.171 -36.424 1.00 50.72 189 ASP A N 1
ATOM 1462 C CA . ASP A 1 189 ? 57.356 18.503 -37.688 1.00 50.72 189 ASP A CA 1
ATOM 1463 C C . ASP A 1 189 ? 58.466 19.203 -38.508 1.00 50.72 189 ASP A C 1
ATOM 1465 O O . ASP A 1 189 ? 58.678 18.884 -39.674 1.00 50.72 189 ASP A O 1
ATOM 1469 N N . ASP A 1 190 ? 59.202 20.160 -37.923 1.00 50.50 190 ASP A N 1
ATOM 1470 C CA . ASP A 1 190 ? 60.298 20.866 -38.624 1.00 50.50 190 ASP A CA 1
ATOM 1471 C C . ASP A 1 190 ? 61.687 20.661 -37.991 1.00 50.50 190 ASP A C 1
ATOM 1473 O O . ASP A 1 190 ? 62.600 21.467 -38.186 1.00 50.50 190 ASP A O 1
ATOM 1477 N N . LEU A 1 191 ? 61.893 19.589 -37.211 1.00 52.16 191 LEU A N 1
ATOM 1478 C CA . LEU A 1 191 ? 63.244 19.238 -36.760 1.00 52.16 191 LEU A CA 1
ATOM 1479 C C . LEU A 1 191 ? 63.414 17.742 -36.436 1.00 52.16 191 LEU A C 1
ATOM 1481 O O . LEU A 1 191 ? 62.856 17.267 -35.453 1.00 52.16 191 LEU A O 1
ATOM 1485 N N . MET A 1 192 ? 64.334 17.091 -37.168 1.00 47.16 192 MET A N 1
ATOM 1486 C CA . MET A 1 192 ? 64.900 15.727 -36.996 1.00 47.16 192 MET A CA 1
ATOM 1487 C C . MET A 1 192 ? 64.123 14.625 -37.754 1.00 47.16 192 MET A C 1
ATOM 1489 O O . MET A 1 192 ? 63.057 14.211 -37.326 1.00 47.16 192 MET A O 1
ATOM 1493 N N . ASP A 1 193 ? 64.488 14.237 -38.980 1.00 49.22 193 ASP A N 1
ATOM 1494 C CA . ASP A 1 193 ? 65.673 13.466 -39.432 1.00 49.22 193 ASP A CA 1
ATOM 1495 C C . ASP A 1 193 ? 65.619 11.952 -39.100 1.00 49.22 193 ASP A C 1
ATOM 1497 O O . ASP A 1 193 ? 65.696 11.558 -37.942 1.00 49.22 193 ASP A O 1
ATOM 1501 N N . GLU A 1 194 ? 65.471 11.162 -40.177 1.00 47.66 194 GLU A N 1
ATOM 1502 C CA . GLU A 1 194 ? 65.654 9.711 -40.404 1.00 47.66 194 GLU A CA 1
ATOM 1503 C C . GLU A 1 194 ? 65.353 8.668 -39.299 1.00 47.66 194 GLU A C 1
ATOM 1505 O O . GLU A 1 194 ? 66.070 8.555 -38.308 1.00 47.66 194 GLU A O 1
ATOM 1510 N N . GLY A 1 195 ? 64.445 7.719 -39.599 1.00 38.91 195 GLY A N 1
ATOM 1511 C CA . GLY A 1 195 ? 64.577 6.342 -39.091 1.00 38.91 195 GLY A CA 1
ATOM 1512 C C . GLY A 1 195 ? 63.291 5.535 -38.880 1.00 38.91 195 GLY A C 1
ATOM 1513 O O . GLY A 1 195 ? 62.648 5.676 -37.853 1.00 38.91 195 GLY A O 1
ATOM 1514 N N . GLU A 1 196 ? 63.011 4.648 -39.840 1.00 40.75 196 GLU A N 1
ATOM 1515 C CA . GLU A 1 196 ? 62.342 3.331 -39.752 1.00 40.75 196 GLU A CA 1
ATOM 1516 C C . GLU A 1 196 ? 61.043 3.114 -38.940 1.00 40.75 196 GLU A C 1
ATOM 1518 O O . GLU A 1 196 ? 60.922 3.323 -37.737 1.00 40.75 196 GLU A O 1
ATOM 1523 N N . GLU 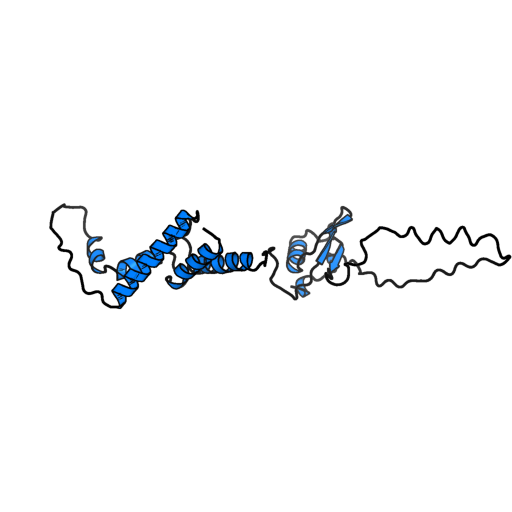A 1 197 ? 60.082 2.536 -39.664 1.00 46.38 197 GLU A N 1
ATOM 1524 C CA . GLU A 1 197 ? 58.790 2.012 -39.235 1.00 46.38 197 GLU A CA 1
ATOM 1525 C C . GLU A 1 197 ? 58.917 0.870 -38.206 1.00 46.38 197 GLU A C 1
ATOM 1527 O O . GLU A 1 197 ? 59.503 -0.165 -38.509 1.00 46.38 197 GLU A O 1
ATOM 1532 N N . GLU A 1 198 ? 58.237 0.965 -37.056 1.00 36.22 198 GLU A N 1
ATOM 1533 C CA . GLU A 1 198 ? 57.600 -0.212 -36.444 1.00 36.22 198 GLU A CA 1
ATOM 1534 C C . GLU A 1 198 ? 56.455 0.179 -35.494 1.00 36.22 198 GLU A C 1
ATOM 1536 O O . GLU A 1 198 ? 56.626 0.790 -34.439 1.00 36.22 198 GLU A O 1
ATOM 1541 N N . LYS A 1 199 ? 55.237 -0.194 -35.896 1.00 39.28 199 LYS A N 1
ATOM 1542 C CA . LYS A 1 199 ? 53.985 0.019 -35.169 1.00 39.28 199 LYS A CA 1
ATOM 1543 C C . LYS A 1 199 ? 53.773 -1.135 -34.185 1.00 39.28 199 LYS A C 1
ATOM 1545 O O . LYS A 1 199 ? 53.273 -2.191 -34.569 1.00 39.28 199 LYS A O 1
ATOM 1550 N N . VAL A 1 200 ? 54.130 -0.941 -32.917 1.00 39.94 200 VAL A N 1
ATOM 1551 C CA . VAL A 1 200 ? 53.814 -1.897 -31.843 1.00 39.94 200 VAL A CA 1
ATOM 1552 C C . VAL A 1 200 ? 52.482 -1.503 -31.207 1.00 39.94 200 VAL A C 1
ATOM 1554 O O . VAL A 1 200 ? 52.396 -0.572 -30.413 1.00 39.94 200 VAL A O 1
ATOM 1557 N N . GLU A 1 201 ? 51.420 -2.211 -31.595 1.00 37.81 201 GLU A N 1
ATOM 1558 C CA . GLU A 1 201 ? 50.095 -2.110 -30.981 1.00 37.81 201 GLU A CA 1
ATOM 1559 C C . GLU A 1 201 ? 50.137 -2.614 -29.527 1.00 37.81 201 GLU A C 1
ATOM 1561 O O . GLU A 1 201 ? 50.250 -3.813 -29.254 1.00 37.81 201 GLU A O 1
ATOM 1566 N N . GLU A 1 202 ? 50.023 -1.684 -28.578 1.00 37.66 202 GLU A N 1
ATOM 1567 C CA . GLU A 1 202 ? 49.763 -1.965 -27.167 1.00 37.66 202 GLU A CA 1
ATOM 1568 C C . GLU A 1 202 ? 48.396 -2.645 -26.995 1.00 37.66 202 GLU A C 1
ATOM 1570 O O . GLU A 1 202 ? 47.329 -2.047 -27.158 1.00 37.66 202 GLU A O 1
ATOM 1575 N N . LYS A 1 203 ? 48.418 -3.917 -26.590 1.00 35.91 203 LYS A N 1
ATOM 1576 C CA . LYS A 1 203 ? 47.246 -4.615 -26.059 1.00 35.91 203 LYS A CA 1
ATOM 1577 C C . LYS A 1 203 ? 46.867 -4.027 -24.696 1.00 35.91 203 LYS A C 1
ATOM 1579 O O . LYS A 1 203 ? 47.368 -4.472 -23.667 1.00 35.91 203 LYS A O 1
ATOM 1584 N N . LYS A 1 204 ? 45.921 -3.086 -24.676 1.00 35.47 204 LYS A N 1
ATOM 1585 C CA . LYS A 1 204 ? 45.121 -2.803 -23.475 1.00 35.47 204 LYS A CA 1
ATOM 1586 C C . LYS A 1 204 ? 44.163 -3.972 -23.231 1.00 35.47 204 LYS A C 1
ATOM 1588 O O . LYS A 1 204 ? 43.151 -4.124 -23.912 1.00 35.47 204 LYS A O 1
ATOM 1593 N N . GLU A 1 205 ? 44.495 -4.812 -22.254 1.00 43.56 205 GLU A N 1
ATOM 1594 C CA . GLU A 1 205 ? 43.548 -5.728 -21.612 1.00 43.56 205 GLU A CA 1
ATOM 1595 C C . GLU A 1 205 ? 42.484 -4.915 -20.859 1.00 43.56 205 GLU A C 1
ATOM 1597 O O . GLU A 1 205 ? 42.565 -4.671 -19.657 1.00 43.56 205 GLU A O 1
ATOM 1602 N N . GLU A 1 206 ? 41.458 -4.480 -21.582 1.00 42.94 206 GLU A N 1
ATOM 1603 C CA . GLU A 1 206 ? 40.207 -4.037 -20.982 1.00 42.94 206 GLU A CA 1
ATOM 1604 C C . GLU A 1 206 ? 39.445 -5.280 -20.512 1.00 42.94 206 GLU A C 1
ATOM 1606 O O . GLU A 1 206 ? 39.010 -6.106 -21.320 1.00 42.94 206 GLU A O 1
ATOM 1611 N N . LYS A 1 207 ? 39.270 -5.427 -19.194 1.00 41.62 207 LYS A N 1
ATOM 1612 C CA . LYS A 1 207 ? 38.281 -6.341 -18.608 1.00 41.62 207 LYS A CA 1
ATOM 1613 C C . LYS A 1 207 ? 36.891 -5.886 -19.052 1.00 41.62 207 LYS A C 1
ATOM 1615 O O . LYS A 1 207 ? 36.227 -5.125 -18.355 1.00 41.62 207 LYS A O 1
ATOM 1620 N N . LYS A 1 208 ? 36.483 -6.322 -20.244 1.00 45.34 208 LYS A N 1
ATOM 1621 C CA . LYS A 1 208 ? 35.148 -6.107 -20.794 1.00 45.34 208 LYS A CA 1
ATOM 1622 C C . LYS A 1 208 ? 34.144 -6.691 -19.814 1.00 45.34 208 LYS A C 1
ATOM 1624 O O . LYS A 1 208 ? 34.183 -7.884 -19.526 1.00 45.34 208 LYS A O 1
ATOM 1629 N N . GLU A 1 209 ? 33.262 -5.842 -19.310 1.00 58.31 209 GLU A N 1
ATOM 1630 C CA . GLU A 1 209 ? 32.023 -6.263 -18.672 1.00 58.31 209 GLU A CA 1
ATOM 1631 C C . GLU A 1 209 ? 31.281 -7.160 -19.668 1.00 58.31 209 GLU A C 1
ATOM 1633 O O . GLU A 1 209 ? 30.755 -6.703 -20.686 1.00 58.31 209 GLU A O 1
ATOM 1638 N N . GLU A 1 210 ? 31.381 -8.466 -19.447 1.00 76.62 210 GLU A N 1
ATOM 1639 C CA . GLU A 1 210 ? 31.012 -9.477 -20.423 1.00 76.62 210 GLU A CA 1
ATOM 1640 C C . GLU A 1 210 ? 29.487 -9.554 -20.495 1.00 76.62 210 GLU A C 1
ATOM 1642 O O . GLU A 1 210 ? 28.829 -10.053 -19.587 1.00 76.62 210 GLU A O 1
ATOM 1647 N N . TRP A 1 211 ? 28.912 -9.016 -21.570 1.00 84.19 211 TRP A N 1
ATOM 1648 C CA . TRP A 1 211 ? 27.506 -9.221 -21.900 1.00 84.19 211 TRP A CA 1
ATOM 1649 C C . TRP A 1 211 ? 27.242 -10.721 -22.053 1.00 84.19 211 TRP A C 1
ATOM 1651 O O . TRP A 1 211 ? 27.838 -11.381 -22.906 1.00 84.19 211 TRP A O 1
ATOM 1661 N N . GLN A 1 212 ? 26.343 -11.259 -21.235 1.00 88.50 212 GLN A N 1
ATOM 1662 C CA . GLN A 1 212 ? 25.982 -12.673 -21.239 1.00 88.50 212 GLN A CA 1
ATOM 1663 C C . GLN A 1 212 ? 24.613 -12.849 -21.880 1.00 88.50 212 GLN A C 1
ATOM 1665 O O . GLN A 1 212 ? 23.706 -12.067 -21.631 1.00 88.50 212 GLN A O 1
ATOM 1670 N N . ARG A 1 213 ? 24.406 -13.896 -22.682 1.00 87.31 213 ARG A N 1
ATOM 1671 C CA . ARG A 1 213 ? 23.050 -14.177 -23.165 1.00 87.31 213 ARG A CA 1
ATOM 1672 C C . ARG A 1 213 ? 22.142 -14.624 -22.025 1.00 87.31 213 ARG A C 1
ATOM 1674 O O . ARG A 1 213 ? 22.528 -15.459 -21.211 1.00 87.31 213 ARG A O 1
ATOM 1681 N N . SER A 1 214 ? 20.922 -14.098 -22.017 1.00 85.56 214 SER A N 1
ATOM 1682 C CA . SER A 1 214 ? 19.867 -14.397 -21.037 1.00 85.56 214 SER A CA 1
ATOM 1683 C C . SER A 1 214 ? 19.575 -15.890 -20.860 1.00 85.56 214 SER A C 1
ATOM 1685 O O . SER A 1 214 ? 19.247 -16.311 -19.758 1.00 85.56 214 SER A O 1
ATOM 1687 N N . ASP A 1 215 ? 19.749 -16.712 -21.894 1.00 84.75 215 ASP A N 1
ATOM 1688 C CA . ASP A 1 215 ? 19.564 -18.169 -21.836 1.00 84.75 215 ASP A CA 1
ATOM 1689 C C . ASP A 1 215 ? 20.665 -18.909 -21.054 1.00 84.75 215 ASP A C 1
ATOM 1691 O O . ASP A 1 215 ? 20.452 -20.030 -20.591 1.00 84.75 215 ASP A O 1
ATOM 1695 N N . LYS A 1 216 ? 21.836 -18.291 -20.885 1.00 85.19 216 LYS A N 1
ATOM 1696 C CA . LYS A 1 216 ? 22.969 -18.836 -20.121 1.00 85.19 216 LYS A CA 1
ATOM 1697 C C . LYS A 1 216 ? 23.009 -18.348 -18.674 1.00 85.19 216 LYS A C 1
ATOM 1699 O O . LYS A 1 216 ? 23.785 -18.880 -17.882 1.00 85.19 216 LYS A O 1
ATOM 1704 N N . VAL A 1 217 ? 22.206 -17.345 -18.327 1.00 84.06 217 VAL A N 1
ATOM 1705 C CA . VAL A 1 217 ? 22.198 -16.736 -16.995 1.00 84.06 217 VAL A CA 1
ATOM 1706 C C . VAL A 1 217 ? 21.148 -17.409 -16.117 1.00 84.06 217 VAL A C 1
ATOM 1708 O O . VAL A 1 217 ? 19.967 -17.467 -16.451 1.00 84.06 217 VAL A O 1
ATOM 1711 N N . ASN A 1 218 ? 21.573 -17.897 -14.951 1.00 84.75 218 ASN A N 1
ATOM 1712 C CA . ASN A 1 218 ? 20.658 -18.454 -13.961 1.00 84.75 218 ASN A CA 1
ATOM 1713 C C . ASN A 1 218 ? 20.143 -17.361 -13.011 1.00 84.75 218 ASN A C 1
ATOM 1715 O O . ASN A 1 218 ? 20.663 -17.190 -11.909 1.00 84.75 218 ASN A O 1
ATOM 1719 N N . PHE A 1 219 ? 19.099 -16.641 -13.425 1.00 81.62 219 PHE A N 1
ATOM 1720 C CA . PHE A 1 219 ? 18.497 -15.563 -12.627 1.00 81.62 219 PHE A CA 1
ATOM 1721 C C . PHE A 1 219 ? 17.903 -16.035 -11.290 1.00 81.62 219 PHE A C 1
ATOM 1723 O O . PHE A 1 219 ? 17.832 -15.251 -10.348 1.00 81.62 219 PHE A O 1
ATOM 1730 N N . ALA A 1 220 ? 17.528 -17.314 -11.168 1.00 79.19 220 ALA A N 1
ATOM 1731 C CA . ALA A 1 220 ? 16.977 -17.867 -9.929 1.00 79.19 220 ALA A CA 1
ATOM 1732 C C . ALA A 1 220 ? 18.000 -17.924 -8.781 1.00 79.19 220 ALA A C 1
ATOM 1734 O O . ALA A 1 220 ? 17.605 -17.976 -7.623 1.00 79.19 220 ALA A O 1
ATOM 1735 N N . GLY A 1 221 ? 19.305 -17.909 -9.083 1.00 79.19 221 GLY A N 1
ATOM 1736 C CA . GLY A 1 221 ? 20.364 -17.855 -8.067 1.00 79.19 221 GLY A CA 1
ATOM 1737 C C . GLY A 1 221 ? 20.592 -16.464 -7.465 1.00 79.19 221 GLY A C 1
ATOM 1738 O O . GLY A 1 221 ? 21.361 -16.344 -6.517 1.00 79.19 221 GLY A O 1
ATOM 1739 N N . TYR A 1 222 ? 19.946 -15.435 -8.021 1.00 73.06 222 TYR A N 1
ATOM 1740 C CA . TYR A 1 222 ? 20.085 -14.029 -7.629 1.00 73.06 222 TYR A CA 1
ATOM 1741 C C . TYR A 1 222 ? 18.771 -13.424 -7.101 1.00 73.06 222 TYR A C 1
ATOM 1743 O O . TYR A 1 222 ? 18.660 -12.197 -7.040 1.00 73.06 222 TYR A O 1
ATOM 1751 N N . CYS A 1 223 ? 17.772 -14.268 -6.815 1.00 60.69 223 CYS A N 1
ATOM 1752 C CA . CYS A 1 223 ? 16.448 -13.901 -6.303 1.00 60.69 223 CYS A CA 1
ATOM 1753 C C . CYS A 1 223 ? 16.267 -14.326 -4.843 1.00 60.69 223 CYS A C 1
ATOM 1755 O O . CYS A 1 223 ? 16.958 -15.280 -4.417 1.00 60.69 223 CYS A O 1
#

Foldseek 3Di:
DDLLVLLVLLVLLLVQDDAFDFLQRSLVVLVCLLPVPVVVPPPDDDDDDDDDDDDPPPPPDDPSNVVSVVSNVSSVVSVVVVVVVVPPCRRVDGSVNSNVSSVVSVCVVVVNPPPPDPDDPQFFFKWWQAPVRDIDDRDTLVVLVVCVVVVCCDDPNWIWMATDPVPPPPPPPDPDDPPPPVVVVVVPPPDDDDDDDDDDDDDDPDPPRDGHTSHPDDSVVRD

Radius of gyration: 35.03 Å; chains: 1; bounding box: 114×42×75 Å

Organism: NCBI:txid1714386

pLDDT: mean 70.57, std 20.03, range [35.47, 94.56]

InterPro domains:
  IPR003169 GYF domain [PF02213] (126-154)
  IPR003169 GYF domain [PS50829] (123-180)
  IPR003169 GYF domain [SM00444] (124-180)
  IPR035445 GYF-like domain superfamily [G3DSA:3.30.1490.40] (112-205)
  IPR035445 GYF-like domain superfamily [SSF55277] (122-158)
  IPR039905 CD2 antigen cytoplasmic tail-binding protein 2/Lin1 [PTHR13138] (11-155)

Secondary structure (DSSP, 8-state):
--HHHHHHHHHHHHHHSPTT-BHHHHHHHHHHHH-GGGGGGSSS-S----------------HHHHHHHHHHHHHHHHHHHHHHTT--GGGT-BHHHHHHHHHHHHHHHTT----S--S-TTPPEEEEE-TTS-EEEEEEHHHHHHHHHTTTTSGGGPPEEEE--TTT-TTS-------SSTTSGGGSTTS--------------------EEGGG--GGGG-

Sequence (223 aa):
MTDSTKASLFNVMANLLQDTETVLKGLRRLGKLKNPEKQKKASGGYGKKKDKDKEKKKEELTPENTAAASAFNQLTEAADALLNAGETDIYEMTKEILLNQVDTKTSIFRGEESNVDAGDAGTTQWEYRGQDGNVHGPFPSKSMFEWVSKGYFTGVNAVDVRIWNGAVNKSNDTKKEDLKDDLMDDLADDLMDEGEEEKVEEKKEEKKEEWQRSDKVNFAGYC